Protein AF-A0AAD2PU46-F1 (afdb_monomer_lite)

Secondary structure (DSSP, 8-state):
-HHHHHHHTHHHHHHHHHHHHHHS-TTSHHHHHHHHHHHHHT-HHHHHHHHHHHHHIIIIIHHHHHHHT---TTT-STT--GGGHHHHHHHHHHHHHHHHHHHHGGGGSTT---TT-SSHHHHHHHTT--SHHHHHHHHHHHHHHHHHHHHHHHHHHGGGGTTTGGGGGGS-HHHHHHHHHHHHHHHTTPPPPHHHHHTT---SEEE-TTTTTPEEEHHHHHHHHHHH--GGGGGSHHHHHHHHHHHHHHHHHHH--

Sequence (257 aa):
MAARYIHKHFAVLVHFVRAVCDVERTHLNRNKCRSNFLSLANKPMIKCDLALLADFDKIYFNHHMEFNHTTDKNIGRSGFLAPHHPVRYFLKVSELQELEEEVEKGTLYINQTPKSAKLPSFWQVMRECEGLVEIEAQIDGARKFLEVYKGSLHKHNKHFCNKLLFLGCFGEQPTATIVAKYLIILSLGNDPSVEDLMEGQKRKSFKSTMHIDKTIDLEAFADFLIKSAKPDCVNTIHFANYAIALLRYHAMQIFGI

Structure (mmCIF, N/CA/C/O backbone):
data_AF-A0AAD2PU46-F1
#
_entry.id   AF-A0AAD2PU46-F1
#
loop_
_atom_site.group_PDB
_atom_site.id
_atom_site.type_symbol
_atom_site.label_atom_id
_atom_site.label_alt_id
_atom_site.label_comp_id
_atom_site.label_asym_id
_atom_site.label_entity_id
_atom_site.label_seq_id
_atom_site.pdbx_PDB_ins_code
_atom_site.Cartn_x
_atom_site.Cartn_y
_atom_site.Cartn_z
_atom_site.occupancy
_atom_site.B_iso_or_equiv
_atom_site.auth_seq_id
_atom_site.auth_comp_id
_atom_site.auth_asym_id
_atom_site.auth_atom_id
_atom_site.pdbx_PDB_model_num
ATOM 1 N N . MET A 1 1 ? -7.374 -10.373 9.498 1.00 67.25 1 MET A N 1
ATOM 2 C CA . MET A 1 1 ? -8.485 -11.333 9.717 1.00 67.25 1 MET A CA 1
ATOM 3 C C . MET A 1 1 ? -9.083 -11.258 11.130 1.00 67.25 1 MET A C 1
ATOM 5 O O . MET A 1 1 ? -10.298 -11.142 11.252 1.00 67.25 1 MET A O 1
ATOM 9 N N . ALA A 1 2 ? -8.272 -11.296 12.199 1.00 83.62 2 ALA A N 1
ATOM 10 C CA . ALA A 1 2 ? -8.769 -11.271 13.584 1.00 83.62 2 ALA A CA 1
ATOM 11 C C . ALA A 1 2 ? -9.492 -9.962 13.964 1.00 83.62 2 ALA A C 1
ATOM 13 O O . ALA A 1 2 ? -10.606 -10.016 14.476 1.00 83.62 2 ALA A O 1
ATOM 14 N N . ALA A 1 3 ? -8.915 -8.794 13.648 1.00 87.81 3 ALA A N 1
ATOM 15 C CA . ALA A 1 3 ? -9.539 -7.496 13.932 1.00 87.81 3 ALA A CA 1
ATOM 16 C C . ALA A 1 3 ? -10.908 -7.344 13.246 1.00 87.81 3 ALA A C 1
ATOM 18 O O . ALA A 1 3 ? -11.878 -6.969 13.893 1.00 87.81 3 ALA A O 1
ATOM 19 N N . ARG A 1 4 ? -11.030 -7.749 11.972 1.00 88.38 4 ARG A N 1
ATOM 20 C CA . ARG A 1 4 ? -12.319 -7.783 11.253 1.00 88.38 4 ARG A CA 1
ATOM 21 C C . ARG A 1 4 ? -13.355 -8.665 11.937 1.00 88.38 4 ARG A C 1
ATOM 23 O O . ARG A 1 4 ? -14.513 -8.269 12.037 1.00 88.38 4 ARG A O 1
ATOM 30 N N . TYR A 1 5 ? -12.956 -9.859 12.375 1.00 90.69 5 TYR A N 1
ATOM 31 C CA . TYR A 1 5 ? -13.857 -10.771 13.076 1.00 90.69 5 TYR A CA 1
ATOM 32 C C . TYR A 1 5 ? -14.343 -10.153 14.391 1.00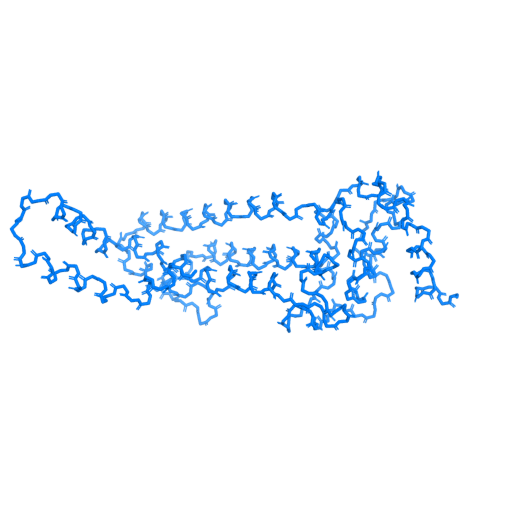 90.69 5 TYR A C 1
ATOM 34 O O . TYR A 1 5 ? -15.547 -10.097 14.635 1.00 90.69 5 TYR A O 1
ATOM 42 N N . ILE A 1 6 ? -13.411 -9.637 15.198 1.00 89.94 6 ILE A N 1
ATOM 43 C CA . ILE A 1 6 ? -13.720 -9.006 16.483 1.00 89.94 6 ILE A CA 1
ATOM 44 C C . ILE A 1 6 ? -14.613 -7.783 16.270 1.00 89.94 6 ILE A C 1
ATOM 46 O O . ILE A 1 6 ? -15.627 -7.684 16.943 1.00 89.94 6 ILE A O 1
ATOM 50 N N . HIS A 1 7 ? -14.309 -6.911 15.305 1.00 92.06 7 HIS A N 1
ATOM 51 C CA . HIS A 1 7 ? -15.125 -5.741 14.972 1.00 92.06 7 HIS A CA 1
ATOM 52 C C . HIS A 1 7 ? -16.553 -6.132 14.561 1.00 92.06 7 HIS A C 1
ATOM 54 O O . HIS A 1 7 ? -17.525 -5.609 15.100 1.00 92.06 7 HIS A O 1
ATOM 60 N N . LYS A 1 8 ? -16.702 -7.119 13.666 1.00 92.19 8 LYS A N 1
ATOM 61 C CA . LYS A 1 8 ? -18.015 -7.600 13.202 1.00 92.19 8 LYS A CA 1
ATOM 62 C C . LYS A 1 8 ? -18.861 -8.197 14.329 1.00 92.19 8 LYS A C 1
ATOM 64 O O . LYS A 1 8 ? -20.076 -8.019 14.346 1.00 92.19 8 LYS A O 1
ATOM 69 N N . HIS A 1 9 ? -18.234 -8.932 15.242 1.00 92.31 9 HIS A N 1
ATOM 70 C CA . HIS A 1 9 ? -18.917 -9.647 16.321 1.00 92.31 9 HIS A CA 1
ATOM 71 C C . HIS A 1 9 ? -18.776 -8.950 17.680 1.00 92.31 9 HIS A C 1
ATOM 73 O O . HIS A 1 9 ? -19.068 -9.555 18.711 1.00 92.31 9 HIS A O 1
ATOM 79 N N . PHE A 1 10 ? -18.363 -7.680 17.698 1.00 91.69 10 PHE A N 1
ATOM 80 C CA . PHE A 1 10 ? -17.960 -6.985 18.918 1.00 91.69 10 PHE A CA 1
ATOM 81 C C . PHE A 1 10 ? -19.082 -6.933 19.956 1.00 91.69 10 PHE A C 1
ATOM 83 O O . PHE A 1 10 ? -18.881 -7.321 21.104 1.00 91.69 10 PHE A O 1
ATOM 90 N N . ALA A 1 11 ? -20.293 -6.555 19.537 1.00 90.94 11 ALA A N 1
ATOM 91 C CA . ALA A 1 11 ? -21.461 -6.513 20.415 1.00 90.94 11 ALA A CA 1
ATOM 92 C C . ALA A 1 11 ? -21.780 -7.889 21.022 1.00 90.94 11 ALA A C 1
ATOM 94 O O . ALA A 1 11 ? -22.035 -7.993 22.219 1.00 90.94 11 ALA A O 1
ATOM 95 N N . VAL A 1 12 ? -21.702 -8.958 20.221 1.00 92.31 12 VAL A N 1
ATOM 96 C CA . VAL A 1 12 ? -21.940 -10.333 20.689 1.00 92.31 12 VAL A CA 1
ATOM 97 C C . VAL A 1 12 ? -20.904 -10.730 21.739 1.00 92.31 12 VAL A C 1
ATOM 99 O O . VAL A 1 12 ? -21.269 -11.257 22.787 1.00 92.31 12 VAL A O 1
ATOM 102 N N . LEU A 1 13 ? -19.624 -10.431 21.494 1.00 90.62 13 LEU A N 1
ATOM 103 C CA . LEU A 1 13 ? -18.546 -10.695 22.448 1.00 90.62 13 LEU A CA 1
ATOM 104 C C . LEU A 1 13 ? -18.757 -9.923 23.758 1.00 90.62 13 LEU A C 1
ATOM 106 O O . LEU A 1 13 ? -18.634 -10.503 24.834 1.00 90.62 13 LEU A O 1
ATOM 110 N N . VAL A 1 14 ? -19.140 -8.646 23.684 1.00 91.69 14 VAL A N 1
ATOM 111 C CA . VAL A 1 14 ? -19.454 -7.828 24.866 1.00 91.69 14 VAL A CA 1
ATOM 112 C C . VAL A 1 14 ? -20.636 -8.407 25.645 1.00 91.69 14 VAL A C 1
ATOM 114 O O . VAL A 1 14 ? -20.538 -8.550 26.863 1.00 91.69 14 VAL A O 1
ATOM 117 N N . HIS A 1 15 ? -21.726 -8.792 24.976 1.00 91.31 15 HIS A N 1
ATOM 118 C CA . HIS A 1 15 ? -22.884 -9.407 25.631 1.00 91.31 15 HIS A CA 1
ATOM 119 C C . HIS A 1 15 ? -22.541 -10.737 26.297 1.00 91.31 15 HIS A C 1
ATOM 121 O O . HIS A 1 15 ? -22.952 -10.970 27.432 1.00 91.31 15 HIS A O 1
ATOM 127 N N . PHE A 1 16 ? -21.751 -11.577 25.630 1.00 89.19 16 PHE A N 1
ATOM 128 C CA . PHE A 1 16 ? -21.302 -12.843 26.195 1.00 89.19 16 PHE A CA 1
ATOM 129 C C . PHE A 1 16 ? -20.465 -12.622 27.460 1.00 89.19 16 PHE A C 1
ATOM 131 O O . PHE A 1 16 ? -20.715 -13.248 28.486 1.00 89.19 16 PHE A O 1
ATOM 138 N N . VAL A 1 17 ? -19.514 -11.682 27.428 1.00 88.06 17 VAL A N 1
ATOM 139 C CA . VAL A 1 17 ? -18.687 -11.374 28.603 1.00 88.06 17 VAL A CA 1
ATOM 140 C C . VAL A 1 17 ? -19.523 -10.786 29.745 1.00 88.06 17 VAL A C 1
ATOM 142 O O . VAL A 1 17 ? -19.292 -11.160 30.893 1.00 88.06 17 VAL A O 1
ATOM 145 N N . ARG A 1 18 ? -20.518 -9.931 29.455 1.00 86.88 18 ARG A N 1
ATOM 146 C CA . ARG A 1 18 ? -21.461 -9.413 30.469 1.00 86.88 18 ARG A CA 1
ATOM 147 C C . ARG A 1 18 ? -22.252 -10.539 31.132 1.00 86.88 18 ARG A C 1
ATOM 149 O O . ARG A 1 18 ? -22.185 -10.671 32.347 1.00 86.88 18 ARG A O 1
ATOM 156 N N . ALA A 1 19 ? -22.892 -11.401 30.341 1.00 85.88 19 ALA A N 1
ATOM 157 C CA . ALA A 1 19 ? -23.679 -12.518 30.863 1.00 85.88 19 ALA A CA 1
ATOM 158 C C . ALA A 1 19 ? -22.850 -13.442 31.769 1.00 85.88 19 ALA A C 1
ATOM 160 O O . ALA A 1 19 ? -23.328 -13.926 32.788 1.00 85.88 19 ALA A O 1
ATOM 161 N N . VAL A 1 20 ? -21.581 -13.664 31.422 1.00 82.00 20 VAL A N 1
ATOM 162 C CA . VAL A 1 20 ? -20.678 -14.489 32.227 1.00 82.00 20 VAL A CA 1
ATOM 163 C C . VAL A 1 20 ? -20.219 -13.769 33.510 1.00 82.00 20 VAL A C 1
ATOM 165 O O . VAL A 1 20 ? -20.037 -14.425 34.536 1.00 82.00 20 VAL A O 1
ATOM 168 N N . CYS A 1 21 ? -20.046 -12.441 33.492 1.00 78.00 21 CYS A N 1
ATOM 169 C CA . CYS A 1 21 ? -19.781 -11.658 34.708 1.00 78.00 21 CYS A CA 1
ATOM 170 C C . CYS A 1 21 ? -20.929 -11.748 35.718 1.00 78.00 21 CYS A C 1
ATOM 172 O O . CYS A 1 21 ? -20.662 -11.832 36.914 1.00 78.00 21 CYS A O 1
ATOM 174 N N . ASP A 1 22 ? -22.175 -11.755 35.243 1.00 75.94 22 ASP A N 1
ATOM 175 C CA . ASP A 1 22 ? -23.365 -11.739 36.101 1.00 75.94 22 ASP A CA 1
ATOM 176 C C . ASP A 1 22 ? -23.594 -13.078 36.834 1.00 75.94 22 ASP A C 1
ATOM 178 O O . ASP A 1 22 ? -24.268 -13.121 37.862 1.00 75.94 22 ASP A O 1
ATOM 182 N N . VAL A 1 23 ? -23.013 -14.178 36.335 1.00 76.50 23 VAL A N 1
ATOM 183 C CA . VAL A 1 23 ? -23.224 -15.542 36.860 1.00 76.50 23 VAL A CA 1
ATOM 184 C C . VAL A 1 23 ? -22.147 -15.981 37.871 1.00 76.50 23 VAL A C 1
ATOM 186 O O . VAL A 1 23 ? -22.422 -16.812 38.737 1.00 76.50 23 VAL A O 1
ATOM 189 N N . GLU A 1 24 ? -20.918 -15.452 37.812 1.00 65.06 24 GLU A N 1
ATOM 190 C CA . GLU A 1 24 ? -19.781 -15.960 38.606 1.00 65.06 24 GLU A CA 1
ATOM 191 C C . GLU A 1 24 ? -19.317 -15.013 39.739 1.00 65.06 24 GLU A C 1
ATOM 193 O O . GLU A 1 24 ? -19.111 -13.821 39.535 1.00 65.06 24 GLU A O 1
ATOM 198 N N . ARG A 1 25 ? -19.020 -15.557 40.938 1.00 58.56 25 ARG A N 1
ATOM 199 C CA . ARG A 1 25 ? -18.550 -14.793 42.122 1.00 58.56 25 ARG A CA 1
ATOM 200 C C . ARG A 1 25 ? -17.274 -13.971 41.864 1.00 58.56 25 ARG A C 1
ATOM 202 O O . ARG A 1 25 ? -16.233 -14.492 41.468 1.00 58.56 25 ARG A O 1
ATOM 209 N N . THR A 1 26 ? -17.322 -12.692 42.222 1.00 58.50 26 THR A N 1
ATOM 210 C CA . THR A 1 26 ? -16.457 -11.555 41.837 1.00 58.50 26 THR A CA 1
ATOM 211 C C . THR A 1 26 ? -14.945 -11.657 42.128 1.00 58.50 26 THR A C 1
ATOM 213 O O . THR A 1 26 ? -14.175 -10.857 41.605 1.00 58.50 26 THR A O 1
ATOM 216 N N . HIS A 1 27 ? -14.472 -12.629 42.918 1.00 59.22 27 HIS A N 1
ATOM 217 C CA . HIS A 1 27 ? -13.108 -12.615 43.486 1.00 59.22 27 HIS A CA 1
ATOM 218 C C . HIS A 1 27 ? -12.051 -13.452 42.743 1.00 59.22 27 HIS A C 1
ATOM 220 O O . HIS A 1 27 ? -10.889 -13.467 43.144 1.00 59.22 27 HIS A O 1
ATOM 226 N N . LEU A 1 28 ? -12.407 -14.131 41.650 1.00 66.62 28 LEU A N 1
ATOM 227 C CA . LEU A 1 28 ? -11.446 -14.904 40.854 1.00 66.62 28 LEU A CA 1
ATOM 228 C C . LEU A 1 28 ? -10.706 -14.013 39.843 1.00 66.62 28 LEU A C 1
ATOM 230 O O . LEU A 1 28 ? -11.291 -13.105 39.256 1.00 66.62 28 LEU A O 1
ATOM 234 N N . ASN A 1 29 ? -9.435 -14.321 39.553 1.00 72.50 29 ASN A N 1
ATOM 235 C CA . ASN A 1 29 ? -8.639 -13.605 38.538 1.00 72.50 29 ASN A CA 1
ATOM 236 C C . ASN A 1 29 ? -9.343 -13.517 37.169 1.00 72.50 29 ASN A C 1
ATOM 238 O O . ASN A 1 29 ? -9.209 -12.517 36.468 1.00 72.50 29 ASN A O 1
ATOM 242 N N . ARG A 1 30 ? -10.167 -14.516 36.819 1.00 72.81 30 ARG A N 1
ATOM 243 C CA . ARG A 1 30 ? -10.987 -14.517 35.595 1.00 72.81 30 ARG A CA 1
ATOM 244 C C . ARG A 1 30 ? -12.001 -13.368 35.563 1.00 72.81 30 ARG A C 1
ATOM 246 O O . ARG A 1 30 ? -12.190 -12.762 34.514 1.00 72.81 30 ARG A O 1
ATOM 253 N N . ASN A 1 31 ? -12.593 -13.013 36.703 1.00 74.06 31 ASN A N 1
ATOM 254 C CA . ASN A 1 31 ? -13.544 -11.904 36.798 1.00 74.06 31 ASN A CA 1
ATOM 255 C C . ASN A 1 31 ? -12.869 -10.538 36.679 1.00 74.06 31 ASN A C 1
ATOM 257 O O . ASN A 1 31 ? -13.434 -9.637 36.063 1.00 74.06 31 ASN A O 1
ATOM 261 N N . LYS A 1 32 ? -11.618 -10.406 37.142 1.00 79.38 32 LYS A N 1
ATOM 262 C CA . LYS A 1 32 ? -10.806 -9.212 36.861 1.00 79.38 32 LYS A CA 1
ATOM 263 C C . LYS A 1 32 ? -10.551 -9.051 35.361 1.00 79.38 32 LYS A C 1
ATOM 265 O O . LYS A 1 32 ? -10.751 -7.964 34.831 1.00 79.38 32 LYS A O 1
ATOM 270 N N . CYS A 1 33 ? -10.186 -10.127 34.657 1.00 82.38 33 CYS A N 1
ATOM 271 C CA . CYS A 1 33 ? -9.997 -10.085 33.202 1.00 82.38 33 CYS A CA 1
ATOM 272 C C . CYS A 1 33 ? -11.274 -9.670 32.457 1.00 82.38 33 CYS A C 1
ATOM 274 O O . CYS A 1 33 ? -11.210 -8.825 31.567 1.00 82.38 33 CYS A O 1
ATOM 276 N N . ARG A 1 34 ? -12.432 -10.227 32.832 1.00 82.38 34 ARG A N 1
ATOM 277 C CA . ARG A 1 34 ? -13.720 -9.900 32.200 1.00 82.38 34 ARG A CA 1
ATOM 278 C C . ARG A 1 34 ? -14.146 -8.453 32.465 1.00 82.38 34 ARG A C 1
ATOM 280 O O . ARG A 1 34 ? -14.508 -7.752 31.526 1.00 82.38 34 ARG A O 1
ATOM 287 N N . SER A 1 35 ? -14.040 -7.987 33.711 1.00 83.44 35 SER A N 1
ATOM 288 C CA . SER A 1 35 ? -14.337 -6.594 34.074 1.00 83.44 35 SER A CA 1
ATOM 289 C C . SER A 1 35 ? -13.424 -5.607 33.337 1.00 83.44 35 SER A C 1
ATOM 291 O O . SER A 1 35 ? -13.904 -4.641 32.746 1.00 83.44 35 SER A O 1
ATOM 293 N N . ASN A 1 36 ? -12.121 -5.907 33.253 1.00 88.38 36 ASN A N 1
ATOM 294 C CA . ASN A 1 36 ? -11.172 -5.107 32.476 1.00 88.38 36 ASN A CA 1
ATOM 295 C C . ASN A 1 36 ? -11.531 -5.083 30.985 1.00 88.38 36 ASN A C 1
ATOM 297 O O . ASN A 1 36 ? -11.505 -4.017 30.375 1.00 88.38 36 ASN A O 1
ATOM 301 N N . PHE A 1 37 ? -11.903 -6.227 30.401 1.00 89.62 37 PHE A N 1
ATOM 302 C CA . PHE A 1 37 ? -12.366 -6.280 29.014 1.00 89.62 37 PHE A CA 1
ATOM 303 C C . PHE A 1 37 ? -13.598 -5.395 28.799 1.00 89.62 37 PHE A C 1
ATOM 305 O O . PHE A 1 37 ? -13.605 -4.606 27.864 1.00 89.62 37 PHE A O 1
ATOM 312 N N . LEU A 1 38 ? -14.614 -5.476 29.666 1.00 90.44 38 LEU A N 1
ATOM 313 C CA . LEU A 1 38 ? -15.820 -4.647 29.554 1.00 90.44 38 LEU A CA 1
ATOM 314 C C . LEU A 1 38 ? -15.513 -3.157 29.714 1.00 90.44 38 LEU A C 1
ATOM 316 O O . LEU A 1 38 ? -16.048 -2.341 28.966 1.00 90.44 38 LEU A O 1
ATOM 320 N N . SER A 1 39 ? -14.627 -2.808 30.650 1.00 90.19 39 SER A N 1
ATOM 321 C CA . SER A 1 39 ? -14.154 -1.435 30.830 1.00 90.19 39 SER A CA 1
ATOM 322 C C . SER A 1 39 ? -13.486 -0.910 29.560 1.00 90.19 39 SER A C 1
ATOM 324 O O . SER A 1 39 ? -13.823 0.181 29.111 1.00 90.19 39 SER A O 1
ATOM 326 N N . LEU A 1 40 ? -12.598 -1.694 28.940 1.00 90.81 40 LEU A N 1
ATOM 327 C CA . LEU A 1 40 ? -11.950 -1.327 27.679 1.00 90.81 40 LEU A CA 1
ATOM 328 C C . LEU A 1 40 ? -12.940 -1.270 26.513 1.00 90.81 40 LEU A C 1
ATOM 330 O O . LEU A 1 40 ? -12.901 -0.327 25.735 1.00 90.81 40 LEU A O 1
ATOM 334 N N . ALA A 1 41 ? -13.849 -2.237 26.407 1.00 90.44 41 ALA A N 1
ATOM 335 C CA . ALA A 1 41 ? -14.801 -2.331 25.304 1.00 90.44 41 ALA A CA 1
ATOM 336 C C . ALA A 1 41 ? -15.812 -1.174 25.270 1.00 90.44 41 ALA A C 1
ATOM 338 O O . ALA A 1 41 ? -16.359 -0.854 24.214 1.00 90.44 41 ALA A O 1
ATOM 339 N N . ASN A 1 42 ? -16.053 -0.541 26.419 1.00 88.88 42 ASN A N 1
ATOM 340 C CA . ASN A 1 42 ? -16.889 0.648 26.516 1.00 88.88 42 ASN A CA 1
ATOM 341 C C . ASN A 1 42 ? -16.143 1.941 26.136 1.00 88.88 42 ASN A C 1
ATOM 343 O O . ASN A 1 42 ? -16.805 2.955 25.944 1.00 88.88 42 ASN A O 1
ATOM 347 N N . LYS A 1 43 ? -14.806 1.933 26.009 1.00 90.81 43 LYS A N 1
ATOM 348 C CA . LYS A 1 43 ? -14.035 3.129 25.631 1.00 90.81 43 LYS A CA 1
ATOM 349 C C . LYS A 1 43 ? -14.126 3.376 24.118 1.00 90.81 43 LYS A C 1
ATOM 351 O O . LYS A 1 43 ? -13.688 2.501 23.364 1.00 90.81 43 LYS A O 1
ATOM 356 N N . PRO A 1 44 ? -14.606 4.552 23.663 1.00 89.44 44 PRO A N 1
ATOM 357 C CA . PRO A 1 44 ? -14.665 4.895 22.239 1.00 89.44 44 PRO A CA 1
ATOM 358 C C . PRO A 1 44 ? -13.320 4.731 21.526 1.00 89.44 44 PRO A C 1
ATOM 360 O O . PRO A 1 44 ? -13.260 4.084 20.487 1.00 89.44 44 PRO A O 1
ATOM 363 N N . MET A 1 45 ? -12.223 5.169 22.152 1.00 90.12 45 MET A N 1
ATOM 364 C CA . MET A 1 45 ? -10.862 5.020 21.615 1.00 90.12 45 MET A CA 1
ATOM 365 C C . MET A 1 45 ? -10.491 3.566 21.267 1.00 90.12 45 MET A C 1
ATOM 367 O O . MET A 1 45 ? -9.955 3.299 20.200 1.00 90.12 45 MET A O 1
ATOM 371 N N . ILE A 1 46 ? -10.844 2.595 22.119 1.00 91.75 46 ILE A N 1
ATOM 372 C CA . ILE A 1 46 ? -10.544 1.174 21.860 1.00 91.75 46 ILE A CA 1
ATOM 373 C C . ILE A 1 46 ? -11.353 0.649 20.671 1.00 91.75 46 ILE A C 1
ATOM 375 O O . ILE A 1 46 ? -10.872 -0.172 19.887 1.00 91.75 46 ILE A O 1
ATOM 379 N N . LYS A 1 47 ? -12.597 1.116 20.528 1.00 92.31 47 LYS A N 1
ATOM 380 C CA . LYS A 1 47 ? -13.423 0.782 19.369 1.00 92.31 47 LYS A CA 1
ATOM 381 C C . LYS A 1 47 ? -12.864 1.428 18.095 1.00 92.31 47 LYS A C 1
ATOM 383 O O . LYS A 1 47 ? -12.878 0.763 17.063 1.00 92.31 47 LYS A O 1
ATOM 388 N N . CYS A 1 48 ? -12.360 2.664 18.164 1.00 92.56 48 CYS A N 1
ATOM 389 C CA . CYS A 1 48 ? -11.715 3.356 17.044 1.00 92.56 48 CYS A CA 1
ATOM 390 C C . CYS A 1 48 ? -10.484 2.593 16.553 1.00 92.56 48 CYS A C 1
ATOM 392 O O . CYS A 1 48 ? -10.415 2.270 15.368 1.00 92.56 48 CYS A O 1
ATOM 394 N N . ASP A 1 49 ? -9.577 2.209 17.456 1.00 94.00 49 ASP A N 1
ATOM 395 C CA . ASP A 1 49 ? -8.398 1.401 17.121 1.00 94.00 49 ASP A CA 1
ATOM 396 C C . ASP A 1 49 ? -8.795 0.086 16.428 1.00 94.00 49 ASP A C 1
ATOM 398 O O . ASP A 1 49 ? -8.242 -0.304 15.394 1.00 94.00 49 ASP A O 1
ATOM 402 N N . LEU A 1 50 ? -9.800 -0.607 16.972 1.00 94.75 50 LEU A N 1
ATOM 403 C CA . LEU A 1 50 ? -10.309 -1.848 16.392 1.00 94.75 50 LEU A CA 1
ATOM 404 C C . LEU A 1 50 ? -10.930 -1.625 15.004 1.00 94.75 50 LEU A C 1
ATOM 406 O O . LEU A 1 50 ? -10.728 -2.450 14.108 1.00 94.75 50 LEU A O 1
ATOM 410 N N . ALA A 1 51 ? -11.680 -0.538 14.825 1.00 94.31 51 ALA A N 1
ATOM 411 C CA . ALA A 1 51 ? -12.304 -0.173 13.560 1.00 94.31 51 ALA A CA 1
ATOM 412 C C . ALA A 1 51 ? -11.257 0.182 12.495 1.00 94.31 51 ALA A C 1
ATOM 414 O O . ALA A 1 51 ? -11.350 -0.320 11.374 1.00 94.31 51 ALA A O 1
ATOM 415 N N . LEU A 1 52 ? -10.214 0.937 12.862 1.00 95.19 52 LEU A N 1
ATOM 416 C CA . LEU A 1 52 ? -9.065 1.223 12.001 1.00 95.19 52 LEU A CA 1
ATOM 417 C C . LEU A 1 52 ? -8.407 -0.072 11.521 1.00 95.19 52 LEU A C 1
ATOM 419 O O . LEU A 1 52 ? -8.234 -0.272 10.320 1.00 95.19 52 LEU A O 1
ATOM 423 N N . LEU A 1 53 ? -8.082 -0.984 12.444 1.00 96.38 53 LEU A N 1
ATOM 424 C CA . LEU A 1 53 ? -7.463 -2.266 12.101 1.00 96.38 53 LEU A CA 1
ATOM 425 C C . LEU A 1 53 ? -8.375 -3.138 11.230 1.00 96.38 53 LEU A C 1
ATOM 427 O O . LEU A 1 53 ? -7.891 -3.848 10.348 1.00 96.38 53 LEU A O 1
ATOM 431 N N . ALA A 1 54 ? -9.687 -3.117 11.472 1.00 95.62 54 ALA A N 1
ATOM 432 C CA . ALA A 1 54 ? -10.652 -3.881 10.693 1.00 95.62 54 ALA A CA 1
ATOM 433 C C . ALA A 1 54 ? -10.788 -3.350 9.260 1.00 95.62 54 ALA A C 1
ATOM 435 O O . ALA A 1 54 ? -10.761 -4.148 8.316 1.00 95.62 54 ALA A O 1
ATOM 436 N N . ASP A 1 55 ? -10.904 -2.032 9.096 1.00 94.88 55 ASP A N 1
ATOM 437 C CA . ASP A 1 55 ? -10.956 -1.397 7.784 1.00 94.88 55 ASP A CA 1
ATOM 438 C C . ASP A 1 55 ? -9.635 -1.589 7.046 1.00 94.88 55 ASP A C 1
ATOM 440 O O . ASP A 1 55 ? -9.656 -2.116 5.936 1.00 94.88 55 ASP A O 1
ATOM 444 N N . PHE A 1 56 ? -8.493 -1.290 7.676 1.00 95.62 56 PHE A N 1
ATOM 445 C CA . PHE A 1 56 ? -7.162 -1.485 7.095 1.00 95.62 56 PHE A CA 1
ATOM 446 C C . PHE A 1 56 ? -6.945 -2.929 6.624 1.00 95.62 56 PHE A C 1
ATOM 448 O O . PHE A 1 56 ? -6.483 -3.174 5.507 1.00 95.62 56 PHE A O 1
ATOM 455 N N . ASP A 1 57 ? -7.327 -3.911 7.445 1.00 94.19 57 ASP A N 1
ATOM 456 C CA . ASP A 1 57 ? -7.224 -5.318 7.073 1.00 94.19 57 ASP A CA 1
ATOM 457 C C . ASP A 1 57 ? -8.090 -5.652 5.853 1.00 94.19 57 ASP A C 1
ATOM 459 O O . ASP A 1 57 ? -7.665 -6.408 4.982 1.00 94.19 57 ASP A O 1
ATOM 463 N N . LYS A 1 58 ? -9.296 -5.079 5.770 1.00 91.50 58 LYS A N 1
ATOM 464 C CA . LY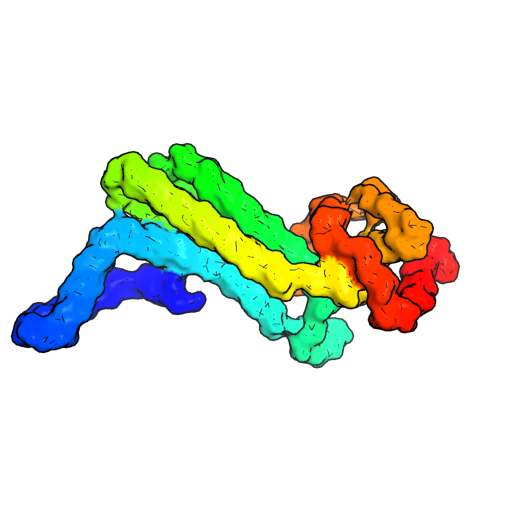S A 1 58 ? -10.235 -5.308 4.668 1.00 91.50 58 LYS A CA 1
ATOM 465 C C . LYS A 1 58 ? -9.785 -4.630 3.375 1.00 91.50 58 LYS A C 1
ATOM 467 O O . LYS A 1 58 ? -9.816 -5.279 2.338 1.00 91.50 58 LYS A O 1
ATOM 472 N N . ILE A 1 59 ? -9.435 -3.346 3.421 1.00 90.94 59 ILE A N 1
ATOM 473 C CA . ILE A 1 59 ? -9.132 -2.542 2.231 1.00 90.94 59 ILE A CA 1
ATOM 474 C C . ILE A 1 59 ? -7.723 -2.804 1.698 1.00 90.94 59 ILE A C 1
ATOM 476 O O . ILE A 1 59 ? -7.542 -2.844 0.483 1.00 90.94 59 ILE A O 1
ATOM 480 N N . TYR A 1 60 ? -6.753 -3.041 2.581 1.00 93.00 60 TYR A N 1
ATOM 481 C CA . TYR A 1 60 ? -5.338 -3.073 2.225 1.00 93.00 60 TYR A CA 1
ATOM 482 C C . TYR A 1 60 ? -4.714 -4.454 2.470 1.00 93.00 60 TYR A C 1
ATOM 484 O O . TYR A 1 60 ? -4.339 -5.157 1.529 1.00 93.00 60 TYR A O 1
ATOM 492 N N . PHE A 1 61 ? -4.624 -4.888 3.733 1.00 91.81 61 PHE A N 1
ATOM 493 C CA . PHE A 1 61 ? -3.791 -6.041 4.102 1.00 91.81 61 PHE A CA 1
ATOM 494 C C . PHE A 1 61 ? -4.235 -7.343 3.425 1.00 91.81 61 PHE A C 1
ATOM 496 O O . PHE A 1 61 ? -3.418 -8.039 2.819 1.00 91.81 61 PHE A O 1
ATOM 503 N N . ASN A 1 62 ? -5.528 -7.669 3.499 1.00 90.00 62 ASN A N 1
ATOM 504 C CA . ASN A 1 62 ? -6.057 -8.934 3.000 1.00 90.00 62 ASN A CA 1
ATOM 505 C C . ASN A 1 62 ? -5.868 -9.072 1.483 1.00 90.00 62 ASN A C 1
ATOM 507 O O . ASN A 1 62 ? -5.365 -10.094 1.029 1.00 90.00 62 ASN A O 1
ATOM 511 N N . HIS A 1 63 ? -6.162 -8.023 0.709 1.00 87.44 63 HIS A N 1
ATOM 512 C CA . HIS A 1 63 ? -5.964 -8.034 -0.744 1.00 87.44 63 HIS A CA 1
ATOM 513 C C . HIS A 1 63 ? -4.487 -8.226 -1.127 1.00 87.44 63 HIS A C 1
ATOM 515 O O . HIS A 1 63 ? -4.152 -8.898 -2.108 1.00 87.44 63 HIS A O 1
ATOM 521 N N . HIS A 1 64 ? -3.563 -7.647 -0.356 1.00 89.94 64 HIS A N 1
ATOM 522 C CA . HIS A 1 64 ? -2.131 -7.848 -0.567 1.00 89.94 64 HIS A CA 1
ATOM 523 C C . HIS A 1 64 ? -1.648 -9.248 -0.193 1.00 89.94 64 HIS A C 1
ATOM 525 O O . HIS A 1 64 ? -0.774 -9.770 -0.887 1.00 89.94 64 HIS A O 1
ATOM 531 N N . MET A 1 65 ? -2.227 -9.865 0.835 1.00 87.50 65 MET A N 1
ATOM 532 C CA . MET A 1 65 ? -1.938 -11.251 1.201 1.00 87.50 65 MET A CA 1
ATOM 533 C C . MET A 1 65 ? -2.507 -12.248 0.191 1.00 87.50 65 MET A C 1
ATOM 535 O O . MET A 1 65 ? -1.799 -13.168 -0.203 1.00 87.50 65 MET A O 1
ATOM 539 N N . GLU A 1 66 ? -3.731 -12.030 -0.292 1.00 87.38 66 GLU A N 1
ATOM 540 C CA . GLU A 1 66 ? -4.352 -12.857 -1.334 1.00 87.38 66 GLU A CA 1
ATOM 541 C C . GLU A 1 66 ? -3.498 -12.898 -2.599 1.00 87.38 66 GLU A C 1
ATOM 543 O O . GLU A 1 66 ? -3.268 -13.977 -3.138 1.00 87.38 66 GLU A O 1
ATOM 548 N N . PHE A 1 67 ? -2.937 -11.757 -3.018 1.00 87.50 67 PHE A N 1
ATOM 549 C CA . PHE A 1 67 ? -2.005 -11.720 -4.146 1.00 87.50 67 PHE A CA 1
ATOM 550 C C . PHE A 1 67 ? -0.819 -12.674 -3.957 1.00 87.50 67 PHE A C 1
ATOM 552 O O . PHE A 1 67 ? -0.473 -13.383 -4.892 1.00 87.50 67 PHE A O 1
ATOM 559 N N . ASN A 1 68 ? -0.230 -12.757 -2.761 1.00 82.88 68 ASN A N 1
ATOM 560 C CA . ASN A 1 68 ? 0.900 -13.661 -2.510 1.00 82.88 68 ASN A CA 1
ATOM 561 C C . ASN A 1 68 ? 0.514 -15.148 -2.608 1.00 82.88 68 ASN A C 1
ATOM 563 O O . ASN A 1 68 ? 1.393 -15.992 -2.751 1.00 82.88 68 ASN A O 1
ATOM 567 N N . HIS A 1 69 ? -0.778 -15.473 -2.528 1.00 82.69 69 HIS A N 1
ATOM 568 C CA . HIS A 1 69 ? -1.299 -16.827 -2.716 1.00 82.69 69 HIS A CA 1
ATOM 569 C C . HIS A 1 69 ? -1.730 -17.108 -4.165 1.00 82.69 69 HIS A C 1
ATOM 571 O O . HIS A 1 69 ? -2.145 -18.225 -4.474 1.00 82.69 69 HIS A O 1
ATOM 577 N N . THR A 1 70 ? -1.655 -16.119 -5.062 1.00 83.25 70 THR A N 1
ATOM 578 C CA . THR A 1 70 ? -1.978 -16.318 -6.480 1.00 83.25 70 THR A CA 1
ATOM 579 C C . THR A 1 70 ? -0.862 -17.052 -7.224 1.00 83.25 70 THR A C 1
ATOM 581 O O . THR A 1 70 ? 0.245 -17.257 -6.727 1.00 83.25 70 THR A O 1
ATOM 584 N N . THR A 1 71 ? -1.172 -17.494 -8.439 1.00 81.19 71 THR A N 1
ATOM 585 C CA . THR A 1 71 ? -0.229 -18.150 -9.346 1.00 81.19 71 THR A CA 1
ATOM 586 C C . THR A 1 71 ? -0.250 -17.425 -10.681 1.00 81.19 71 THR A C 1
ATOM 588 O O . THR A 1 71 ? -1.326 -17.091 -11.181 1.00 81.19 71 THR A O 1
ATOM 591 N N . ASP A 1 72 ? 0.923 -17.205 -11.272 1.00 79.12 72 ASP A N 1
ATOM 592 C CA . ASP A 1 72 ? 1.007 -16.743 -12.654 1.00 79.12 72 ASP A CA 1
ATOM 593 C C . ASP A 1 72 ? 0.540 -17.859 -13.596 1.00 79.12 72 ASP A C 1
ATOM 595 O O . ASP A 1 72 ? 1.133 -18.941 -13.651 1.00 79.12 72 ASP A O 1
ATOM 599 N N . LYS A 1 73 ? -0.545 -17.591 -14.330 1.00 74.62 73 LYS A N 1
ATOM 600 C CA . LYS A 1 73 ? -1.165 -18.544 -15.260 1.00 74.62 73 LYS A CA 1
ATOM 601 C C . LYS A 1 73 ? -0.229 -18.948 -16.401 1.00 74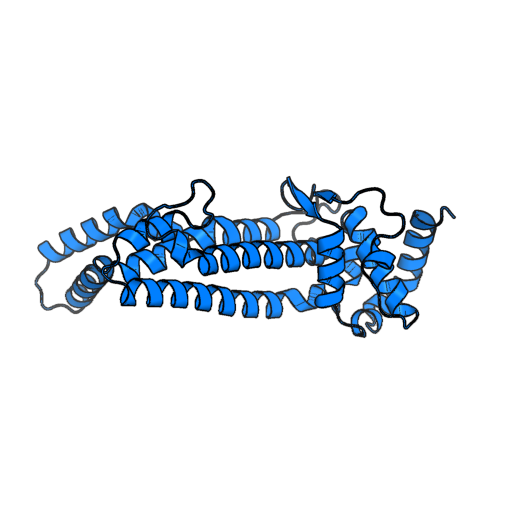.62 73 LYS A C 1
ATOM 603 O O . LYS A 1 73 ? -0.363 -20.057 -16.902 1.00 74.62 73 LYS A O 1
ATOM 608 N N . ASN A 1 74 ? 0.715 -18.086 -16.780 1.00 72.94 74 ASN A N 1
ATOM 609 C CA . ASN A 1 74 ? 1.669 -18.354 -17.856 1.00 72.94 74 ASN A CA 1
ATOM 610 C C . ASN A 1 74 ? 2.816 -19.268 -17.402 1.00 72.94 74 ASN A C 1
ATOM 612 O O . ASN A 1 74 ? 3.424 -19.948 -18.222 1.00 72.94 74 ASN A O 1
ATOM 616 N N . ILE A 1 75 ? 3.109 -19.297 -16.097 1.00 70.06 75 ILE A N 1
ATOM 617 C CA . ILE A 1 75 ? 4.186 -20.112 -15.510 1.00 70.06 75 ILE A CA 1
ATOM 618 C C . ILE A 1 75 ? 3.627 -21.420 -14.925 1.00 70.06 75 ILE A C 1
ATOM 620 O O . ILE A 1 75 ? 4.312 -22.443 -14.904 1.00 70.06 75 ILE A O 1
ATOM 624 N N . GLY A 1 76 ? 2.381 -21.405 -14.437 1.00 61.31 76 GLY A N 1
ATOM 625 C CA . GLY A 1 76 ? 1.667 -22.594 -13.965 1.00 61.31 76 GLY A CA 1
ATOM 626 C C . GLY A 1 76 ? 2.197 -23.197 -12.657 1.00 61.31 76 GLY A C 1
ATOM 627 O O . GLY A 1 76 ? 1.795 -24.299 -12.290 1.00 61.31 76 GLY A O 1
ATOM 628 N N . ARG A 1 77 ? 3.092 -22.503 -11.936 1.00 62.75 77 ARG A N 1
ATOM 629 C CA . ARG A 1 77 ? 3.640 -22.940 -10.639 1.00 62.75 77 ARG A CA 1
ATOM 630 C C . ARG A 1 77 ? 3.343 -21.923 -9.544 1.00 62.75 77 ARG A C 1
ATOM 632 O O . ARG A 1 77 ? 3.719 -20.756 -9.659 1.00 62.75 77 ARG A O 1
ATOM 639 N N . SER A 1 78 ? 2.702 -22.386 -8.472 1.00 60.19 78 SER A N 1
ATOM 640 C CA . SER A 1 78 ? 2.390 -21.557 -7.303 1.00 60.19 78 SER A CA 1
ATOM 641 C C . SER A 1 78 ? 3.655 -20.930 -6.706 1.00 60.19 78 SER A C 1
ATOM 643 O O . SER A 1 78 ? 4.700 -21.578 -6.634 1.00 60.19 78 SER A O 1
ATOM 645 N N . GLY A 1 79 ? 3.568 -19.656 -6.311 1.00 59.72 79 GLY A N 1
ATOM 646 C CA . GLY A 1 79 ? 4.654 -18.915 -5.659 1.00 59.72 79 GLY A CA 1
ATOM 647 C C . GLY A 1 79 ? 5.648 -18.204 -6.589 1.00 59.72 79 GLY A C 1
ATOM 648 O O . GLY A 1 79 ? 6.439 -17.392 -6.112 1.00 59.72 79 GLY A O 1
ATOM 649 N N . PHE A 1 80 ? 5.601 -18.419 -7.909 1.00 66.38 80 PHE A N 1
ATOM 650 C CA . PHE A 1 80 ? 6.446 -17.687 -8.867 1.00 66.38 80 PHE A CA 1
ATOM 651 C C . PHE A 1 80 ? 5.822 -16.338 -9.272 1.00 66.38 80 PHE A C 1
ATOM 653 O O . PHE A 1 80 ? 5.416 -16.143 -10.411 1.00 66.38 80 PHE A O 1
ATOM 660 N N . LEU A 1 81 ? 5.756 -15.391 -8.329 1.00 85.56 81 LEU A N 1
ATOM 661 C CA . LEU A 1 81 ? 5.263 -14.018 -8.563 1.00 85.56 81 LEU A CA 1
ATOM 662 C C . LEU A 1 81 ? 6.373 -12.958 -8.556 1.00 85.56 81 LEU A C 1
ATOM 664 O O . LEU A 1 81 ? 6.094 -11.760 -8.610 1.00 85.56 81 LEU A O 1
ATOM 668 N N . ALA A 1 82 ? 7.636 -13.388 -8.511 1.00 87.31 82 ALA A N 1
ATOM 669 C CA . ALA A 1 82 ? 8.790 -12.495 -8.468 1.00 87.31 82 ALA A CA 1
ATOM 670 C C . ALA A 1 82 ? 8.820 -11.428 -9.580 1.00 87.31 82 ALA A C 1
ATOM 672 O O . ALA A 1 82 ? 9.100 -10.275 -9.247 1.00 87.31 82 ALA A O 1
ATOM 673 N N . PRO A 1 83 ? 8.452 -11.734 -10.843 1.00 90.12 83 PRO A N 1
ATOM 674 C CA . PRO A 1 83 ? 8.387 -10.722 -11.899 1.00 90.12 83 PRO A CA 1
ATOM 675 C C . PRO A 1 83 ? 7.374 -9.599 -11.643 1.00 90.12 83 PRO A C 1
ATOM 677 O O . PRO A 1 83 ? 7.543 -8.480 -12.114 1.00 90.12 83 PRO A O 1
ATOM 680 N N . HIS A 1 84 ? 6.338 -9.871 -10.851 1.00 91.88 84 HIS A N 1
ATOM 681 C CA . HIS A 1 84 ? 5.241 -8.936 -10.583 1.00 91.88 84 HIS A CA 1
ATOM 682 C C . HIS A 1 84 ? 5.425 -8.169 -9.269 1.00 91.88 84 HIS A C 1
ATOM 684 O O . HIS A 1 84 ? 4.658 -7.257 -8.954 1.00 91.88 84 HIS A O 1
ATOM 690 N N . HIS A 1 85 ? 6.437 -8.512 -8.466 1.00 93.06 85 HIS A N 1
ATOM 691 C CA . HIS A 1 85 ? 6.666 -7.869 -7.174 1.00 93.06 85 HIS A CA 1
ATOM 692 C C . HIS A 1 85 ? 7.080 -6.389 -7.240 1.00 93.06 85 HIS A C 1
ATOM 694 O O . HIS A 1 85 ? 6.618 -5.658 -6.362 1.00 93.06 85 HIS A O 1
ATOM 700 N N . PRO A 1 86 ? 7.855 -5.895 -8.230 1.00 94.56 86 PRO A N 1
ATOM 701 C CA . PRO A 1 86 ? 8.138 -4.460 -8.344 1.00 94.56 86 PRO A CA 1
ATOM 702 C C . PRO A 1 86 ? 6.859 -3.625 -8.501 1.00 94.56 86 PRO A C 1
ATOM 704 O O . PRO A 1 86 ? 6.635 -2.675 -7.752 1.00 94.56 86 PRO A O 1
ATOM 707 N N . VAL A 1 87 ? 5.961 -4.046 -9.397 1.00 95.50 87 VAL A N 1
ATOM 708 C CA . VAL A 1 87 ? 4.655 -3.398 -9.608 1.00 95.50 87 VAL A CA 1
ATOM 709 C C . VAL A 1 87 ? 3.765 -3.561 -8.376 1.00 95.50 87 VAL A C 1
ATOM 711 O O . VAL A 1 87 ? 3.110 -2.616 -7.939 1.00 95.50 87 VAL A O 1
ATOM 714 N N . ARG A 1 88 ? 3.777 -4.737 -7.736 1.00 94.81 88 ARG A N 1
ATOM 715 C CA . ARG A 1 88 ? 3.014 -4.943 -6.498 1.00 94.81 88 ARG A CA 1
ATOM 716 C C . ARG A 1 88 ? 3.490 -4.038 -5.365 1.00 94.81 88 ARG A C 1
ATOM 718 O O . ARG A 1 88 ? 2.670 -3.608 -4.559 1.00 94.81 88 ARG A O 1
ATOM 725 N N . TYR A 1 89 ? 4.791 -3.789 -5.271 1.00 95.62 89 TYR A N 1
ATOM 726 C CA . TYR A 1 89 ? 5.363 -2.897 -4.272 1.00 95.62 89 TYR A CA 1
ATOM 727 C C . TYR A 1 89 ? 4.964 -1.443 -4.534 1.00 95.62 89 TYR A C 1
ATOM 729 O O . TYR A 1 89 ? 4.511 -0.790 -3.598 1.00 95.62 89 TYR A O 1
ATOM 737 N N . PHE A 1 90 ? 5.013 -0.990 -5.788 1.00 96.50 90 PHE A N 1
ATOM 738 C CA . PHE A 1 90 ? 4.442 0.295 -6.199 1.00 96.50 90 PHE A CA 1
ATOM 739 C C . PHE A 1 90 ? 2.988 0.445 -5.728 1.00 96.50 90 PHE A C 1
ATOM 741 O O . PHE A 1 90 ? 2.687 1.356 -4.963 1.00 96.50 90 PHE A O 1
ATOM 748 N N . LEU A 1 91 ? 2.117 -0.515 -6.065 1.00 95.81 91 LEU A N 1
ATOM 749 C CA . LEU A 1 91 ? 0.703 -0.478 -5.670 1.00 95.81 91 LEU A CA 1
ATOM 750 C C . LEU A 1 91 ? 0.515 -0.417 -4.151 1.00 95.81 91 LEU A C 1
ATOM 752 O O . LEU A 1 91 ? -0.296 0.362 -3.663 1.00 95.81 91 LEU A O 1
ATOM 756 N N . LYS A 1 92 ? 1.285 -1.211 -3.395 1.00 95.62 92 LYS A N 1
ATOM 757 C CA . LYS A 1 92 ? 1.261 -1.179 -1.926 1.00 95.62 92 LYS A CA 1
ATOM 758 C C . LYS A 1 92 ? 1.627 0.201 -1.378 1.00 95.62 92 LYS A C 1
ATOM 760 O O . LYS A 1 92 ? 1.076 0.595 -0.355 1.00 95.62 92 LYS A O 1
ATOM 765 N N . VAL A 1 93 ? 2.575 0.903 -1.997 1.00 96.06 93 VAL A N 1
ATOM 766 C CA . VAL A 1 93 ? 2.985 2.245 -1.562 1.00 96.06 93 VAL A CA 1
ATOM 767 C C . VAL A 1 93 ? 1.910 3.269 -1.914 1.00 96.06 93 VAL A C 1
ATOM 769 O O . VAL A 1 93 ? 1.497 4.006 -1.024 1.00 96.06 93 VAL A O 1
ATOM 772 N N . SER A 1 94 ? 1.403 3.262 -3.148 1.00 95.00 94 SER A N 1
ATOM 773 C CA . SER A 1 94 ? 0.360 4.194 -3.594 1.00 95.00 94 SER A CA 1
ATOM 774 C C . SER A 1 94 ? -0.927 4.056 -2.783 1.00 95.00 94 SER A C 1
ATOM 776 O O . SER A 1 94 ? -1.450 5.042 -2.276 1.00 95.00 94 SER A O 1
ATOM 778 N N . GLU A 1 95 ? -1.408 2.829 -2.568 1.00 94.50 95 GLU A N 1
ATOM 779 C CA . GLU A 1 95 ? -2.631 2.596 -1.790 1.00 94.50 95 GLU A CA 1
ATOM 780 C C . GLU A 1 95 ? -2.468 3.000 -0.317 1.00 94.50 95 GLU A C 1
ATOM 782 O O . GLU A 1 95 ? -3.435 3.429 0.312 1.00 94.50 95 GLU A O 1
ATOM 787 N N . LEU A 1 96 ? -1.254 2.892 0.235 1.00 95.38 96 LEU A N 1
ATOM 788 C CA . LEU A 1 96 ? -0.963 3.333 1.598 1.00 95.38 96 LEU A CA 1
ATOM 789 C C . LEU A 1 96 ? -0.887 4.861 1.696 1.00 95.38 96 LEU A C 1
ATOM 791 O O . LEU A 1 96 ? -1.406 5.419 2.656 1.00 95.38 96 LEU A O 1
ATOM 795 N N . GLN A 1 97 ? -0.311 5.533 0.694 1.00 94.69 97 GLN A N 1
ATOM 796 C CA . GLN A 1 97 ? -0.309 6.997 0.600 1.00 94.69 97 GLN A CA 1
ATOM 797 C C . GLN A 1 97 ? -1.731 7.559 0.533 1.00 94.69 97 GLN A C 1
ATOM 799 O O . GLN A 1 97 ? -2.036 8.530 1.214 1.00 94.69 97 GLN A O 1
ATOM 804 N N . GLU A 1 98 ? -2.633 6.912 -0.205 1.00 92.69 98 GLU A N 1
ATOM 805 C CA . GLU A 1 98 ? -4.043 7.318 -0.247 1.00 92.69 98 GLU A CA 1
ATOM 806 C C . GLU A 1 98 ? -4.719 7.221 1.135 1.00 92.69 98 GLU A C 1
ATOM 808 O O . GLU A 1 98 ? -5.578 8.040 1.456 1.00 92.69 98 GLU A O 1
ATOM 813 N N . LEU A 1 99 ? -4.338 6.241 1.967 1.00 93.88 99 LEU A N 1
ATOM 814 C CA . LEU A 1 99 ? -4.822 6.133 3.349 1.00 93.88 99 LEU A CA 1
ATOM 815 C C . LEU A 1 99 ? -4.192 7.194 4.260 1.00 93.88 99 LEU A C 1
ATOM 817 O O . LEU A 1 99 ? -4.897 7.764 5.088 1.00 93.88 99 LEU A O 1
ATOM 821 N N . GLU A 1 100 ? -2.896 7.478 4.100 1.00 93.44 100 GLU A N 1
ATOM 822 C CA . GLU A 1 100 ? -2.212 8.566 4.814 1.00 93.44 100 GLU A CA 1
ATOM 823 C C . GLU A 1 100 ? -2.885 9.911 4.512 1.00 93.44 100 GLU A C 1
ATOM 825 O O . GLU A 1 100 ? -3.217 10.652 5.433 1.00 93.44 100 GLU A O 1
ATOM 830 N N . GLU A 1 101 ? -3.169 10.195 3.240 1.00 91.38 101 GLU A N 1
ATOM 831 C CA . GLU A 1 101 ? -3.884 11.400 2.827 1.00 91.38 101 GLU A CA 1
ATOM 832 C C . GLU A 1 101 ? -5.309 11.474 3.382 1.00 91.38 101 GLU A C 1
ATOM 834 O O . GLU A 1 101 ? -5.764 12.558 3.744 1.00 91.38 101 GLU A O 1
ATOM 839 N N . GLU A 1 102 ? -6.038 10.354 3.424 1.00 90.69 102 GLU A N 1
ATOM 840 C CA . GLU A 1 102 ? -7.382 10.309 4.007 1.00 90.69 102 GLU A CA 1
ATOM 841 C C . GLU A 1 102 ? -7.348 10.649 5.501 1.00 90.69 102 GLU A C 1
ATOM 843 O O . GLU A 1 102 ? -8.149 11.465 5.958 1.00 90.69 102 GLU A O 1
ATOM 848 N N . VAL A 1 103 ? -6.406 10.066 6.249 1.00 90.62 103 VAL A N 1
ATOM 849 C CA . VAL A 1 103 ? -6.225 10.347 7.680 1.00 90.62 103 VAL A CA 1
ATOM 850 C C . VAL A 1 103 ? -5.770 11.791 7.904 1.00 90.62 103 VAL A C 1
ATOM 852 O O . VAL A 1 103 ? -6.283 12.449 8.806 1.00 90.62 103 VAL A O 1
ATOM 855 N N . GLU A 1 104 ? -4.883 12.320 7.059 1.00 86.31 104 GLU A N 1
ATOM 856 C CA . GLU A 1 104 ? -4.398 13.703 7.155 1.00 86.31 104 GLU A CA 1
ATOM 857 C C . GLU A 1 104 ? -5.513 14.727 6.905 1.00 86.31 104 GLU A C 1
ATOM 859 O O . GLU A 1 104 ? -5.642 15.718 7.622 1.00 86.31 104 GLU A O 1
ATOM 864 N N . LYS A 1 105 ? -6.390 14.446 5.935 1.00 81.31 105 LYS A N 1
ATOM 865 C CA . LYS A 1 105 ? -7.606 15.233 5.668 1.00 81.31 105 LYS A CA 1
ATOM 866 C C . LYS A 1 105 ? -8.689 15.025 6.743 1.00 81.31 105 LYS A C 1
ATOM 868 O O . LYS A 1 105 ? -9.713 15.709 6.717 1.00 81.31 105 LYS A O 1
ATOM 873 N N . GLY A 1 106 ? -8.469 14.108 7.690 1.00 67.44 106 GLY A N 1
ATOM 874 C CA . GLY A 1 106 ? -9.401 13.625 8.712 1.00 67.44 106 GLY A CA 1
ATOM 875 C C . GLY A 1 106 ? -10.018 14.681 9.629 1.00 67.44 106 GLY A C 1
ATOM 876 O O . GLY A 1 106 ? -11.062 14.427 10.226 1.00 67.44 106 GLY A O 1
ATOM 877 N N . THR A 1 107 ? -9.461 15.892 9.685 1.00 55.50 107 THR A N 1
ATOM 878 C CA . THR A 1 107 ? -10.062 17.035 10.394 1.00 55.50 107 THR A CA 1
ATOM 879 C C . THR A 1 107 ? -11.345 17.553 9.731 1.00 55.50 107 THR A C 1
ATOM 881 O O . THR A 1 107 ? -12.192 18.132 10.408 1.00 55.50 107 THR A O 1
ATOM 884 N N . LEU A 1 108 ? -11.552 17.299 8.432 1.00 56.03 108 LEU A N 1
ATOM 885 C CA . LEU A 1 108 ? -12.745 17.725 7.685 1.00 56.03 108 LEU A CA 1
ATOM 886 C C . LEU A 1 108 ? -13.930 16.749 7.811 1.00 56.03 108 LEU A C 1
ATOM 888 O O . LEU A 1 108 ? -15.063 17.111 7.490 1.00 56.03 108 LEU A O 1
ATOM 892 N N . TYR A 1 109 ? -13.688 15.517 8.275 1.00 56.56 109 TYR A N 1
ATOM 893 C CA . TYR A 1 109 ? -14.649 14.407 8.197 1.00 56.56 109 TYR A CA 1
ATOM 894 C C . TYR A 1 109 ? -15.284 14.003 9.528 1.00 56.56 109 TYR A C 1
ATOM 896 O O . TYR A 1 109 ? -16.164 13.141 9.547 1.00 56.56 109 TYR A O 1
ATOM 904 N N . ILE A 1 110 ? -14.914 14.664 10.629 1.00 60.22 110 ILE A N 1
ATOM 905 C CA . ILE A 1 110 ? -15.462 14.397 11.971 1.00 60.22 110 ILE A CA 1
ATOM 906 C C . ILE A 1 110 ? -17.001 14.492 11.966 1.00 60.22 110 ILE A C 1
ATOM 908 O O . ILE A 1 110 ? -17.679 13.684 12.597 1.00 60.22 110 ILE A O 1
ATOM 912 N N . ASN A 1 111 ? -17.566 15.406 11.167 1.00 57.97 111 ASN A N 1
ATOM 913 C CA . ASN A 1 111 ? -19.015 15.624 11.080 1.00 57.97 111 ASN A CA 1
ATOM 914 C C . ASN A 1 111 ? -19.693 14.965 9.864 1.00 57.97 111 ASN A C 1
ATOM 916 O O . ASN A 1 111 ? -20.921 14.922 9.803 1.00 57.97 111 ASN A O 1
ATOM 920 N N . GLN A 1 112 ? -18.933 14.459 8.887 1.00 63.91 112 GLN A N 1
ATOM 921 C CA . GLN A 1 112 ? -19.466 13.812 7.682 1.00 63.91 112 GLN A CA 1
ATOM 922 C C . GLN A 1 112 ? -18.495 12.727 7.213 1.00 63.91 112 GLN A C 1
ATOM 924 O O . GLN A 1 112 ? -17.431 13.049 6.695 1.00 63.91 112 GLN A O 1
ATOM 929 N N . THR A 1 113 ? -18.861 11.445 7.335 1.00 64.81 113 THR A N 1
ATOM 930 C CA . THR A 1 113 ? -18.097 10.373 6.674 1.00 64.81 113 THR A CA 1
ATOM 931 C C . THR A 1 113 ? -18.319 10.477 5.166 1.00 64.81 113 THR A C 1
ATOM 933 O O . THR A 1 113 ? -19.463 10.328 4.719 1.00 64.81 113 THR A O 1
ATOM 936 N N . PRO A 1 114 ? -17.272 10.699 4.356 1.00 65.50 114 PRO A N 1
ATOM 937 C CA . PRO A 1 114 ? -17.407 10.678 2.908 1.00 65.50 114 PRO A CA 1
ATOM 938 C C . PRO A 1 114 ? -17.962 9.338 2.454 1.00 65.50 114 PRO A C 1
ATOM 940 O O . PRO A 1 114 ? -17.492 8.286 2.884 1.00 65.50 114 PRO A O 1
ATOM 943 N N . LYS A 1 115 ? -18.909 9.353 1.513 1.00 69.06 115 LYS A N 1
ATOM 944 C CA . LYS A 1 115 ? -19.393 8.115 0.877 1.00 69.06 115 LYS A CA 1
ATOM 945 C C . LYS A 1 115 ? -18.264 7.318 0.205 1.00 69.06 115 LYS A C 1
ATOM 947 O O . LYS A 1 115 ? -18.418 6.123 -0.010 1.00 69.06 115 LYS A O 1
ATOM 952 N N . SER A 1 116 ? -17.154 7.978 -0.122 1.00 78.00 116 SER A N 1
ATOM 953 C CA . SER A 1 116 ? -15.957 7.405 -0.737 1.00 78.00 116 SER A CA 1
ATOM 954 C C . SER A 1 116 ? -14.820 7.108 0.252 1.00 78.00 116 SER A C 1
ATOM 956 O O . SER A 1 116 ? -13.714 6.825 -0.200 1.00 78.00 116 SER A O 1
ATOM 958 N N . ALA A 1 117 ? -15.048 7.206 1.568 1.00 85.88 117 ALA A N 1
ATOM 959 C CA . ALA A 1 117 ? -14.009 6.945 2.563 1.00 85.88 117 ALA A CA 1
ATOM 960 C C . ALA A 1 117 ? -13.567 5.478 2.534 1.00 85.88 117 ALA A C 1
ATOM 962 O O . ALA A 1 117 ? -14.396 4.563 2.486 1.00 85.88 117 ALA A O 1
ATOM 963 N N . LYS A 1 118 ? -12.256 5.252 2.598 1.00 89.69 118 LYS A N 1
ATOM 964 C CA . LYS A 1 118 ? -11.658 3.916 2.633 1.00 89.69 118 LYS A CA 1
ATOM 965 C C . LYS A 1 118 ? -11.646 3.316 4.030 1.00 89.69 118 LYS A C 1
ATOM 967 O O . LYS A 1 118 ? -11.634 2.089 4.144 1.00 89.69 118 LYS A O 1
ATOM 972 N N . LEU A 1 119 ? -11.697 4.157 5.065 1.00 91.88 119 LEU A N 1
ATOM 973 C CA . LEU A 1 119 ? -11.769 3.770 6.476 1.00 91.88 119 LEU A CA 1
ATOM 974 C C . LEU A 1 119 ? -13.147 4.108 7.097 1.00 91.88 119 LEU A C 1
ATOM 976 O O . LEU A 1 119 ? -13.233 4.862 8.069 1.00 91.88 119 LEU A O 1
ATOM 980 N N . PRO A 1 120 ? -14.270 3.619 6.529 1.00 90.81 120 PRO A N 1
ATOM 981 C CA . PRO A 1 120 ? -15.607 4.069 6.914 1.00 90.81 120 PRO A CA 1
ATOM 982 C C . PRO A 1 120 ? -15.984 3.725 8.360 1.00 90.81 120 PRO A C 1
ATOM 984 O O . PRO A 1 120 ? -16.653 4.522 9.016 1.00 90.81 120 PRO A O 1
ATOM 987 N N . SER A 1 121 ? -15.569 2.560 8.864 1.00 91.50 121 SER A N 1
ATOM 988 C CA . SER A 1 121 ? -15.840 2.124 10.235 1.00 91.50 121 SER A CA 1
ATOM 989 C C . SER A 1 121 ? -15.052 2.976 11.226 1.00 91.50 121 SER A C 1
ATOM 991 O O . SER A 1 121 ? -15.612 3.407 12.231 1.00 91.50 121 SER A O 1
ATOM 993 N N . PHE A 1 122 ? -13.781 3.269 10.925 1.00 91.88 122 PHE A N 1
ATOM 994 C CA . PHE A 1 122 ? -12.954 4.169 11.733 1.00 91.88 122 PHE A CA 1
ATOM 995 C C . PHE A 1 122 ? -13.624 5.538 11.892 1.00 91.88 122 PHE A C 1
ATOM 997 O O . PHE A 1 122 ? -13.913 5.952 13.013 1.00 91.88 122 PHE A O 1
ATOM 1004 N N . TRP A 1 123 ? -13.996 6.191 10.786 1.00 89.75 123 TRP A N 1
ATOM 1005 C CA . TRP A 1 123 ? -14.673 7.493 10.834 1.00 89.75 123 TRP A CA 1
ATOM 1006 C C . TRP A 1 123 ? -16.055 7.442 11.490 1.00 89.75 123 TRP A C 1
ATOM 1008 O O . TRP A 1 123 ? -16.512 8.433 12.057 1.00 89.75 123 TRP A O 1
ATOM 1018 N N . GLN A 1 124 ? -16.747 6.304 11.408 1.00 88.38 124 GLN A N 1
ATOM 1019 C CA . GLN A 1 124 ? -18.027 6.123 12.081 1.00 88.38 124 GLN A CA 1
ATOM 1020 C C . GLN A 1 124 ? -17.877 6.102 13.600 1.00 88.38 124 GLN A C 1
ATOM 1022 O O . GLN A 1 124 ? -18.631 6.796 14.279 1.00 88.38 124 GLN A O 1
ATOM 1027 N N . VAL A 1 125 ? -16.924 5.325 14.116 1.00 89.31 125 VAL A N 1
ATOM 1028 C CA . VAL A 1 125 ? -16.694 5.199 15.560 1.00 89.31 125 VAL A CA 1
ATOM 1029 C C . VAL A 1 125 ? -16.038 6.457 16.128 1.00 89.31 125 VAL A C 1
ATOM 1031 O O . VAL A 1 125 ? -16.351 6.838 17.248 1.00 89.31 125 VAL A O 1
ATOM 1034 N N . MET A 1 126 ? -15.232 7.173 15.338 1.00 88.38 126 MET A N 1
ATOM 1035 C CA . MET A 1 126 ? -14.653 8.467 15.726 1.00 88.38 126 MET A CA 1
ATOM 1036 C C . MET A 1 126 ? -15.700 9.508 16.150 1.00 88.38 126 MET A C 1
ATOM 1038 O O . MET A 1 126 ? -15.387 10.396 16.936 1.00 88.38 126 MET A O 1
ATOM 1042 N N . ARG A 1 127 ? -16.956 9.390 15.694 1.00 85.88 127 ARG A N 1
ATOM 1043 C CA . ARG A 1 127 ? -18.065 10.248 16.153 1.00 85.88 127 ARG A CA 1
ATOM 1044 C C . ARG A 1 127 ? -18.536 9.956 17.578 1.00 85.88 127 ARG A C 1
ATOM 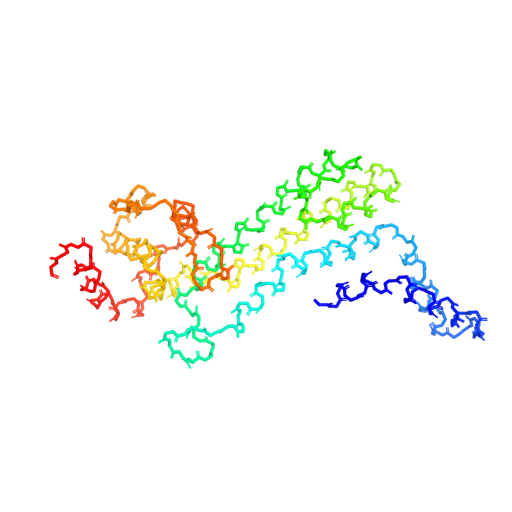1046 O O . ARG A 1 127 ? -19.258 10.767 18.144 1.00 85.88 127 ARG A O 1
ATOM 1053 N N . GLU A 1 128 ? -18.190 8.793 18.124 1.00 87.12 128 GLU A N 1
ATOM 1054 C CA . GLU A 1 128 ? -18.469 8.420 19.514 1.00 87.12 128 GLU A CA 1
ATOM 1055 C C . GLU A 1 128 ? -17.406 8.967 20.483 1.00 87.12 128 GLU A C 1
ATOM 1057 O O . GLU A 1 128 ? -17.607 8.880 21.691 1.00 87.12 128 GLU A O 1
ATOM 1062 N N . CYS A 1 129 ? -16.274 9.487 19.987 1.00 85.25 129 CYS A N 1
ATOM 1063 C CA . CYS A 1 129 ? -15.240 10.098 20.824 1.00 85.25 129 CYS A CA 1
ATOM 1064 C C . CYS A 1 129 ? -15.702 11.455 21.364 1.00 85.25 129 CYS A C 1
ATOM 1066 O O . CYS A 1 129 ? -16.271 12.270 20.633 1.00 85.25 129 CYS A O 1
ATOM 1068 N N . GLU A 1 130 ? -15.422 11.713 22.641 1.00 80.81 130 GLU A N 1
ATOM 1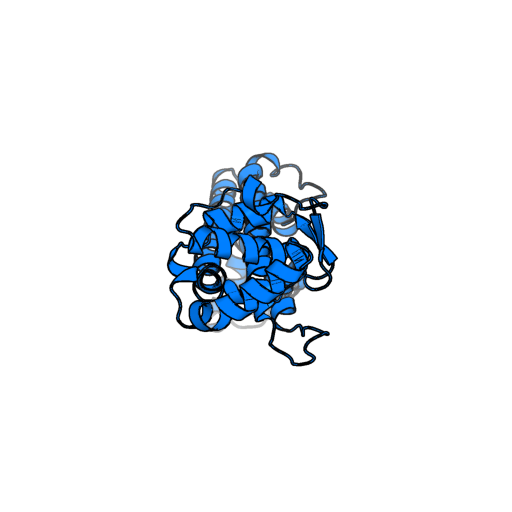069 C CA . GLU A 1 130 ? -15.839 12.941 23.310 1.00 80.81 130 GLU A CA 1
ATOM 1070 C C . GLU A 1 130 ? -14.660 13.916 23.395 1.00 80.81 130 GLU A C 1
ATOM 1072 O O . GLU A 1 130 ? -13.651 13.674 24.053 1.00 80.81 130 GLU A O 1
ATOM 1077 N N . GLY A 1 131 ? -14.807 15.069 22.744 1.00 81.44 131 GLY A N 1
ATOM 1078 C CA . GLY A 1 131 ? -13.841 16.159 22.835 1.00 81.44 131 GLY A CA 1
ATOM 1079 C C . GLY A 1 131 ? -12.678 16.076 21.842 1.00 81.44 131 GLY A C 1
ATOM 1080 O O . GLY A 1 131 ? -12.290 15.023 21.341 1.00 81.44 131 GLY A O 1
ATOM 1081 N N . LEU A 1 132 ? -12.112 17.250 21.555 1.00 83.62 132 LEU A N 1
ATOM 1082 C CA . LEU A 1 132 ? -11.073 17.425 20.536 1.00 83.62 132 LEU A CA 1
ATOM 1083 C C . LEU A 1 132 ? -9.791 16.648 20.856 1.00 83.62 132 LEU A C 1
ATOM 1085 O O . LEU A 1 132 ? -9.184 16.092 19.951 1.00 83.62 132 LEU A O 1
ATOM 1089 N N . VAL A 1 133 ? -9.425 16.543 22.137 1.00 87.06 133 VAL A N 1
ATOM 1090 C CA . VAL A 1 133 ? -8.194 15.864 22.573 1.00 87.06 133 VAL A CA 1
ATOM 1091 C C . VAL A 1 133 ? -8.218 14.369 22.240 1.00 87.06 133 VAL A C 1
ATOM 1093 O O . VAL A 1 133 ? -7.217 13.830 21.774 1.00 87.06 133 VAL A O 1
ATOM 1096 N N . GLU A 1 134 ? -9.349 13.686 22.450 1.00 86.94 134 GLU A N 1
ATOM 1097 C CA . GLU A 1 134 ? -9.469 12.264 22.101 1.00 86.94 134 GLU A CA 1
ATOM 1098 C C . GLU A 1 134 ? -9.421 12.062 20.587 1.00 86.94 134 GLU A C 1
ATOM 1100 O O . GLU A 1 134 ? -8.748 11.154 20.102 1.00 86.94 134 GLU A O 1
ATOM 1105 N N . ILE A 1 135 ? -10.099 12.934 19.839 1.00 87.56 135 ILE A N 1
ATOM 1106 C CA . ILE A 1 135 ? -10.126 12.893 18.376 1.00 87.56 135 ILE A CA 1
ATOM 1107 C C . ILE A 1 135 ? -8.718 13.087 17.801 1.00 87.56 135 ILE A C 1
ATOM 1109 O O . ILE A 1 135 ? -8.284 12.293 16.966 1.00 87.56 135 ILE A O 1
ATOM 1113 N N . GLU A 1 136 ? -7.986 14.100 18.266 1.00 88.50 136 GLU A N 1
ATOM 1114 C CA . GLU A 1 136 ? -6.605 14.365 17.849 1.00 88.50 136 GLU A CA 1
ATOM 1115 C C . GLU A 1 136 ? -5.693 13.178 18.169 1.00 88.50 136 GLU A C 1
ATOM 1117 O O . GLU A 1 136 ? -4.979 12.700 17.288 1.00 88.50 136 GLU A O 1
ATOM 1122 N N . ALA A 1 137 ? -5.790 12.620 19.380 1.00 90.38 137 ALA A N 1
ATOM 1123 C CA . ALA A 1 137 ? -5.000 11.458 19.776 1.00 90.38 137 ALA A CA 1
ATOM 1124 C C . ALA A 1 137 ? -5.266 10.223 18.893 1.00 90.38 137 ALA A C 1
ATOM 1126 O O . ALA A 1 137 ? -4.342 9.464 18.598 1.00 90.38 137 ALA A O 1
ATOM 1127 N N . GLN A 1 138 ? -6.509 10.010 18.452 1.00 91.56 138 GLN A N 1
ATOM 1128 C CA . GLN A 1 138 ? -6.863 8.898 17.564 1.00 91.56 138 GLN A CA 1
ATOM 1129 C C . GLN A 1 138 ? -6.381 9.115 16.127 1.00 91.56 138 GLN A C 1
ATOM 1131 O O . GLN A 1 138 ? -5.895 8.175 15.495 1.00 91.56 138 GLN A O 1
ATOM 1136 N N . ILE A 1 139 ? -6.462 10.347 15.614 1.00 91.69 139 ILE A N 1
ATOM 1137 C CA . ILE A 1 139 ? -5.896 10.693 14.304 1.00 91.69 139 ILE A CA 1
ATOM 1138 C C . ILE A 1 139 ? -4.375 10.498 14.333 1.00 91.69 139 ILE A C 1
ATOM 1140 O O . ILE A 1 139 ? -3.826 9.856 13.438 1.00 91.69 139 ILE A O 1
ATOM 1144 N N . ASP A 1 140 ? -3.696 10.964 15.381 1.00 92.31 140 ASP A N 1
ATOM 1145 C CA . ASP A 1 140 ? -2.251 10.781 15.544 1.00 92.31 140 ASP A CA 1
ATOM 1146 C C . ASP A 1 140 ? -1.865 9.309 15.709 1.00 92.31 140 ASP A C 1
ATOM 1148 O O . ASP A 1 140 ? -0.874 8.856 15.129 1.00 92.31 140 ASP A O 1
ATOM 1152 N N . GLY A 1 141 ? -2.676 8.527 16.425 1.00 94.38 141 GLY A N 1
ATOM 1153 C CA . GLY A 1 141 ? -2.537 7.075 16.503 1.00 94.38 141 GLY A CA 1
ATOM 1154 C C . GLY A 1 141 ? -2.633 6.407 15.129 1.00 94.38 141 GLY A C 1
ATOM 1155 O O . GLY A 1 141 ? -1.774 5.594 14.775 1.00 94.38 141 GLY A O 1
ATOM 1156 N N . ALA A 1 142 ? -3.623 6.793 14.318 1.00 94.62 142 ALA A N 1
ATOM 1157 C CA . ALA A 1 142 ? -3.800 6.287 12.959 1.00 94.62 142 ALA A CA 1
ATOM 1158 C C . ALA A 1 142 ? -2.634 6.681 12.039 1.00 94.62 142 ALA A C 1
ATOM 1160 O O . ALA A 1 142 ? -2.085 5.821 11.344 1.00 94.62 142 ALA A O 1
ATOM 1161 N N . ARG A 1 143 ? -2.190 7.946 12.087 1.00 94.56 143 ARG A N 1
ATOM 1162 C CA . ARG A 1 143 ? -0.992 8.419 11.373 1.00 94.56 143 ARG A CA 1
ATOM 1163 C C . ARG A 1 143 ? 0.227 7.591 11.758 1.00 94.56 143 ARG A C 1
ATOM 1165 O O . ARG A 1 143 ? 0.923 7.072 10.886 1.00 94.56 143 ARG A O 1
ATOM 1172 N N . LYS A 1 144 ? 0.458 7.405 13.062 1.00 96.31 144 LYS A N 1
ATOM 1173 C CA . LYS A 1 144 ? 1.617 6.658 13.551 1.00 96.31 144 LYS A CA 1
ATOM 1174 C C . LYS A 1 144 ? 1.569 5.193 13.141 1.00 96.31 144 LYS A C 1
ATOM 1176 O O . LYS A 1 144 ? 2.596 4.625 12.773 1.00 96.31 144 LYS A O 1
ATOM 1181 N N . PHE A 1 145 ? 0.388 4.582 13.168 1.00 96.75 145 PHE A N 1
ATOM 1182 C CA . PHE A 1 145 ? 0.186 3.227 12.671 1.00 96.75 145 PHE A CA 1
ATOM 1183 C C . PHE A 1 145 ? 0.580 3.106 11.190 1.00 96.75 145 PHE A C 1
ATOM 1185 O O . PHE A 1 145 ? 1.366 2.220 10.845 1.00 96.75 145 PHE A O 1
ATOM 1192 N N . LEU A 1 146 ? 0.086 4.006 10.331 1.00 96.62 146 LEU A N 1
ATOM 1193 C CA . LEU A 1 146 ? 0.393 3.999 8.898 1.00 96.62 146 LEU A CA 1
ATOM 1194 C C . LEU A 1 146 ? 1.886 4.239 8.636 1.00 96.62 146 LEU A C 1
ATOM 1196 O O . LEU A 1 146 ? 2.489 3.494 7.865 1.00 96.62 146 LEU A O 1
ATOM 1200 N N . GLU A 1 147 ? 2.506 5.186 9.344 1.00 96.00 147 GLU A N 1
ATOM 1201 C CA . GLU A 1 147 ? 3.943 5.478 9.263 1.00 96.00 147 GLU A CA 1
ATOM 1202 C C . GLU A 1 147 ? 4.789 4.238 9.612 1.00 96.00 147 GLU A C 1
ATOM 1204 O O . GLU A 1 147 ? 5.684 3.833 8.861 1.00 9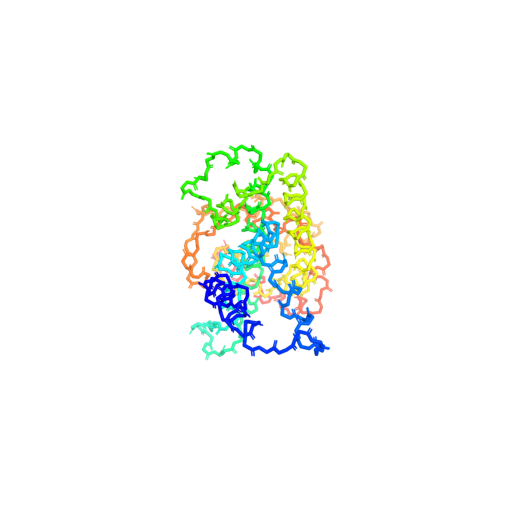6.00 147 GLU A O 1
ATOM 1209 N N . VAL A 1 148 ? 4.476 3.579 10.734 1.00 97.25 148 VAL A N 1
ATOM 1210 C CA . VAL A 1 148 ? 5.166 2.356 11.174 1.00 97.25 148 VAL A CA 1
ATOM 1211 C C . VAL A 1 148 ? 4.967 1.230 10.158 1.00 97.25 148 VAL A C 1
ATOM 1213 O O . VAL A 1 148 ? 5.923 0.524 9.808 1.00 97.25 148 VAL A O 1
ATOM 1216 N N . TYR A 1 149 ? 3.746 1.068 9.645 1.00 96.75 149 TYR A N 1
ATOM 1217 C CA . TYR A 1 149 ? 3.446 0.055 8.641 1.00 96.75 149 TYR A CA 1
ATOM 1218 C C . TYR A 1 149 ? 4.211 0.311 7.336 1.00 96.75 149 TYR A C 1
ATOM 1220 O O . TYR A 1 149 ? 4.802 -0.615 6.778 1.00 96.75 149 TYR A O 1
ATOM 1228 N N . LYS A 1 150 ? 4.277 1.564 6.878 1.00 95.81 150 LYS A N 1
ATOM 1229 C CA . LYS A 1 150 ? 5.035 1.984 5.693 1.00 95.81 150 LYS A CA 1
ATOM 1230 C C . LYS A 1 150 ? 6.524 1.688 5.831 1.00 95.81 150 LYS A C 1
ATOM 1232 O O . LYS A 1 150 ? 7.135 1.132 4.916 1.00 95.81 150 LYS A O 1
ATOM 1237 N N . GLY A 1 151 ? 7.106 1.957 7.001 1.00 96.38 151 GLY A N 1
ATOM 1238 C CA . GLY A 1 151 ? 8.488 1.576 7.305 1.00 96.38 151 GLY A CA 1
ATOM 1239 C C . GLY A 1 151 ? 8.724 0.066 7.167 1.00 96.38 151 GLY A C 1
ATOM 1240 O O . GLY A 1 151 ? 9.696 -0.368 6.537 1.00 96.38 151 GLY A O 1
ATOM 1241 N N . SER A 1 152 ? 7.800 -0.747 7.687 1.00 95.81 152 SER A N 1
ATOM 1242 C CA . SER A 1 152 ? 7.826 -2.206 7.525 1.00 95.81 152 SER A CA 1
ATOM 1243 C C . SER A 1 152 ? 7.702 -2.620 6.052 1.00 95.81 152 SER A C 1
ATOM 1245 O O . SER A 1 152 ? 8.515 -3.401 5.546 1.00 95.81 152 SER A O 1
ATOM 1247 N N . LEU A 1 153 ? 6.751 -2.033 5.319 1.00 95.19 153 LEU A N 1
ATOM 1248 C CA . LEU A 1 153 ? 6.537 -2.273 3.894 1.00 95.19 153 LEU A CA 1
ATOM 1249 C C . LEU A 1 153 ? 7.827 -2.057 3.091 1.00 95.19 153 LEU A C 1
ATOM 1251 O O . LEU A 1 153 ? 8.257 -2.962 2.365 1.00 95.19 153 LEU A O 1
ATOM 1255 N N . HIS A 1 154 ? 8.477 -0.903 3.256 1.00 94.88 154 HIS A N 1
ATOM 1256 C CA . HIS A 1 154 ? 9.734 -0.592 2.579 1.00 94.88 154 HIS A CA 1
ATOM 1257 C C . HIS A 1 154 ? 10.842 -1.578 2.962 1.00 94.88 154 HIS A C 1
ATOM 1259 O O . HIS A 1 154 ? 11.523 -2.121 2.088 1.00 94.88 154 HIS A O 1
ATOM 1265 N N . LYS A 1 155 ? 10.996 -1.888 4.258 1.00 93.88 155 LYS A N 1
ATOM 1266 C CA . LYS A 1 155 ? 11.995 -2.854 4.741 1.00 93.88 155 LYS A CA 1
ATOM 1267 C C . LYS A 1 155 ? 11.856 -4.214 4.053 1.00 93.88 155 LYS A C 1
ATOM 1269 O O . LYS A 1 155 ? 12.872 -4.793 3.662 1.00 93.88 155 LYS A O 1
ATOM 1274 N N . HIS A 1 156 ? 10.627 -4.697 3.889 1.00 91.62 156 HIS A N 1
ATOM 1275 C CA . HIS A 1 156 ? 10.351 -6.023 3.344 1.00 91.62 156 HIS A CA 1
ATOM 1276 C C . HIS A 1 156 ? 10.323 -6.080 1.816 1.00 91.62 156 HIS A C 1
ATOM 1278 O O . HIS A 1 156 ? 10.627 -7.135 1.275 1.00 91.62 156 HIS A O 1
ATOM 1284 N N . ASN A 1 157 ? 10.026 -4.987 1.105 1.00 93.00 157 ASN A N 1
ATOM 1285 C CA . ASN A 1 157 ? 9.864 -5.023 -0.358 1.00 93.00 157 ASN A CA 1
ATOM 1286 C C . ASN A 1 157 ? 11.017 -4.353 -1.126 1.00 93.00 157 ASN A C 1
ATOM 1288 O O . ASN A 1 157 ? 11.177 -4.619 -2.314 1.00 93.00 157 ASN A O 1
ATOM 1292 N N . LYS A 1 158 ? 11.892 -3.573 -0.467 1.00 92.75 158 LYS A N 1
ATOM 1293 C CA . LYS A 1 158 ? 13.005 -2.852 -1.127 1.00 92.75 158 LYS A CA 1
ATOM 1294 C C . LYS A 1 158 ? 13.908 -3.716 -2.007 1.00 92.75 158 LYS A C 1
ATOM 1296 O O . LYS A 1 158 ? 14.533 -3.214 -2.929 1.00 92.75 158 LYS A O 1
ATOM 1301 N N . HIS A 1 159 ? 14.036 -5.006 -1.713 1.00 90.69 159 HIS A N 1
ATOM 1302 C CA . HIS A 1 159 ? 14.909 -5.891 -2.477 1.00 90.69 159 HIS A CA 1
ATOM 1303 C C . HIS A 1 159 ? 14.389 -6.142 -3.905 1.00 90.69 159 HIS A C 1
ATOM 1305 O O . HIS A 1 159 ? 15.205 -6.371 -4.797 1.00 90.69 159 HIS A O 1
ATOM 1311 N N . PHE A 1 160 ? 13.077 -6.001 -4.137 1.00 91.38 160 PHE A N 1
ATOM 1312 C CA . PHE A 1 160 ? 12.454 -6.069 -5.463 1.00 91.38 160 PHE A CA 1
ATOM 1313 C C . PHE A 1 160 ? 12.691 -4.824 -6.324 1.00 91.38 160 PHE A C 1
ATOM 1315 O O . PHE A 1 160 ? 12.597 -4.926 -7.537 1.00 91.38 160 PHE A O 1
ATOM 1322 N N . CYS A 1 161 ? 13.059 -3.686 -5.729 1.00 90.88 161 CYS A N 1
ATOM 1323 C CA . CYS A 1 161 ? 13.522 -2.504 -6.470 1.00 90.88 161 CYS A CA 1
ATOM 1324 C C . CYS A 1 161 ? 15.051 -2.376 -6.498 1.00 90.88 161 CYS A C 1
ATOM 1326 O O . CYS A 1 161 ? 15.571 -1.419 -7.046 1.00 90.88 161 CYS A O 1
ATOM 1328 N N . ASN A 1 162 ? 15.776 -3.335 -5.920 1.00 89.31 162 ASN A N 1
ATOM 1329 C CA . ASN A 1 162 ? 17.236 -3.337 -5.904 1.00 89.31 162 ASN A CA 1
ATOM 1330 C C . ASN A 1 162 ? 17.739 -4.623 -6.569 1.00 89.31 162 ASN A C 1
ATOM 1332 O O . ASN A 1 162 ? 17.682 -4.775 -7.785 1.00 89.31 162 ASN A O 1
ATOM 1336 N N . LYS A 1 163 ? 18.165 -5.601 -5.763 1.00 87.31 163 LYS A N 1
ATOM 1337 C CA . LYS A 1 163 ? 18.836 -6.817 -6.238 1.00 87.31 163 LYS A CA 1
ATOM 1338 C C . LYS A 1 163 ? 18.003 -7.686 -7.180 1.00 87.31 163 LYS A C 1
ATOM 1340 O O . LYS A 1 163 ? 18.574 -8.431 -7.967 1.00 87.31 163 LYS A O 1
ATOM 1345 N N . LEU A 1 164 ? 16.678 -7.635 -7.060 1.00 90.00 164 LEU A N 1
ATOM 1346 C CA . LEU A 1 164 ? 15.757 -8.447 -7.855 1.00 90.00 164 LEU A CA 1
ATOM 1347 C C . LEU A 1 164 ? 14.981 -7.633 -8.897 1.00 90.00 164 LEU A C 1
ATOM 1349 O O . LEU A 1 164 ? 14.078 -8.183 -9.520 1.00 90.00 164 LEU A O 1
ATOM 1353 N N . LEU A 1 165 ? 15.320 -6.354 -9.111 1.00 92.12 165 LEU A N 1
ATOM 1354 C CA . LEU A 1 165 ? 14.580 -5.491 -10.038 1.00 92.12 165 LEU A CA 1
ATOM 1355 C C . LEU A 1 165 ? 14.557 -6.051 -11.464 1.00 92.12 165 LEU A C 1
ATOM 1357 O O . LEU A 1 165 ? 13.524 -5.989 -12.121 1.00 92.12 165 LEU A O 1
ATOM 1361 N N . PHE A 1 166 ? 15.644 -6.689 -11.906 1.00 89.56 166 PHE A N 1
ATOM 1362 C CA . PHE A 1 166 ? 15.729 -7.336 -13.221 1.00 89.56 166 PHE A CA 1
ATOM 1363 C C . PHE A 1 166 ? 14.641 -8.394 -13.464 1.00 89.56 166 PHE A C 1
ATOM 1365 O O . PHE A 1 166 ? 14.284 -8.647 -14.611 1.00 89.56 166 PHE A O 1
ATOM 1372 N N . LEU A 1 167 ? 14.076 -8.997 -12.409 1.00 88.62 167 LEU A N 1
ATOM 1373 C CA . LEU A 1 167 ? 12.957 -9.927 -12.561 1.00 88.62 167 LEU A CA 1
ATOM 1374 C C . LEU A 1 167 ? 11.706 -9.220 -13.094 1.00 88.62 167 LEU A C 1
ATOM 1376 O O . LEU A 1 167 ? 10.917 -9.841 -13.800 1.00 88.62 167 LEU A O 1
ATOM 1380 N N . GLY A 1 168 ? 11.556 -7.921 -12.819 1.00 91.44 168 GLY A N 1
ATOM 1381 C CA . GLY A 1 168 ? 10.470 -7.087 -13.330 1.00 91.44 168 GLY A CA 1
ATOM 1382 C C . GLY A 1 168 ? 10.411 -7.001 -14.856 1.00 91.44 168 GLY A C 1
ATOM 1383 O O . GLY A 1 168 ? 9.336 -6.784 -15.408 1.00 91.44 168 GLY A O 1
ATOM 1384 N N . CYS A 1 169 ? 11.522 -7.253 -15.554 1.00 90.88 169 CYS A N 1
ATOM 1385 C CA . CYS A 1 169 ? 11.552 -7.338 -17.016 1.00 90.88 169 CYS A CA 1
ATOM 1386 C C . CYS A 1 169 ? 10.766 -8.533 -17.577 1.00 90.88 169 CYS A C 1
ATOM 1388 O O . CYS A 1 169 ? 10.443 -8.555 -18.760 1.00 90.88 169 CYS A O 1
ATOM 1390 N N . PHE A 1 170 ? 10.438 -9.519 -16.739 1.00 87.12 170 PHE A N 1
ATOM 1391 C CA . PHE A 1 170 ? 9.621 -10.674 -17.116 1.00 87.12 170 PHE A CA 1
ATOM 1392 C C . PHE A 1 170 ? 8.158 -10.536 -16.659 1.00 87.12 170 PHE A C 1
ATOM 1394 O O . PHE A 1 170 ? 7.413 -11.514 -16.683 1.00 87.12 170 PHE A O 1
ATOM 1401 N N . GLY A 1 171 ? 7.759 -9.352 -16.182 1.00 89.25 171 GLY A N 1
ATOM 1402 C CA . GLY A 1 171 ? 6.382 -9.044 -15.799 1.00 89.25 171 GLY A CA 1
ATOM 1403 C C . GLY A 1 171 ? 5.490 -8.714 -17.001 1.00 89.25 171 GLY A C 1
ATOM 1404 O O . GLY A 1 171 ? 5.779 -9.058 -18.147 1.00 89.25 171 GLY A O 1
ATOM 1405 N N . GLU A 1 172 ? 4.388 -8.005 -16.752 1.00 90.69 172 GLU A N 1
ATOM 1406 C CA . GLU A 1 172 ? 3.509 -7.535 -17.829 1.00 90.69 172 GLU A CA 1
ATOM 1407 C C . GLU A 1 172 ? 4.226 -6.518 -18.734 1.00 90.69 172 GLU A C 1
ATOM 1409 O O . GLU A 1 172 ? 4.931 -5.627 -18.254 1.00 90.69 172 GLU A O 1
ATOM 1414 N N . GLN A 1 173 ? 4.025 -6.637 -20.053 1.00 90.62 173 GLN A N 1
ATOM 1415 C CA . GLN A 1 173 ? 4.807 -5.937 -21.084 1.00 90.62 173 GLN A CA 1
ATOM 1416 C C . GLN A 1 173 ? 4.974 -4.416 -20.854 1.00 90.62 173 GLN A C 1
ATOM 1418 O O . GLN A 1 173 ? 6.108 -3.939 -20.975 1.00 90.62 173 GLN A O 1
ATOM 1423 N N . PRO A 1 174 ? 3.931 -3.634 -20.497 1.00 92.94 174 PRO A N 1
ATOM 1424 C CA . PRO A 1 174 ? 4.094 -2.192 -20.299 1.00 92.94 174 PRO A CA 1
ATOM 1425 C C . PRO A 1 174 ? 5.064 -1.855 -19.157 1.00 92.94 174 PRO A C 1
ATOM 1427 O O . PRO A 1 174 ? 6.003 -1.085 -19.344 1.00 92.94 174 PRO A O 1
ATOM 1430 N N . THR A 1 175 ? 4.900 -2.496 -17.998 1.00 94.56 175 THR A N 1
ATOM 1431 C CA . THR A 1 175 ? 5.771 -2.305 -16.827 1.00 94.56 175 THR A CA 1
ATOM 1432 C C . THR A 1 175 ? 7.151 -2.921 -17.019 1.00 94.56 175 THR A C 1
ATOM 1434 O O . THR A 1 175 ? 8.146 -2.324 -16.617 1.00 94.56 175 THR A O 1
ATOM 1437 N N . ALA A 1 176 ? 7.234 -4.075 -17.683 1.00 92.75 176 ALA A N 1
ATOM 1438 C CA . ALA A 1 176 ? 8.495 -4.737 -17.994 1.00 92.75 176 ALA A CA 1
ATOM 1439 C C . ALA A 1 176 ? 9.390 -3.864 -18.881 1.00 92.75 176 ALA A C 1
ATOM 1441 O O . ALA A 1 176 ? 10.596 -3.791 -18.661 1.00 92.75 176 ALA A O 1
ATOM 1442 N N . THR A 1 177 ? 8.791 -3.153 -19.840 1.00 92.62 177 THR A N 1
ATOM 1443 C CA . THR A 1 177 ? 9.504 -2.218 -20.720 1.00 92.62 177 THR A CA 1
ATOM 1444 C C . THR A 1 177 ? 10.099 -1.051 -19.931 1.00 92.62 177 THR A C 1
ATOM 1446 O O . THR A 1 177 ? 11.254 -0.696 -20.152 1.00 92.62 177 THR A O 1
ATOM 1449 N N . ILE A 1 178 ? 9.350 -0.487 -18.977 1.00 95.19 178 ILE A N 1
ATOM 1450 C CA . ILE A 1 178 ? 9.840 0.582 -18.090 1.00 95.19 178 ILE A CA 1
ATOM 1451 C C . ILE A 1 178 ? 11.018 0.083 -17.248 1.00 95.19 178 ILE A C 1
ATOM 1453 O O . ILE A 1 178 ? 12.058 0.735 -17.202 1.00 95.19 178 ILE A O 1
ATOM 1457 N N . VAL A 1 179 ? 10.894 -1.099 -16.632 1.00 94.19 179 VAL A N 1
ATOM 1458 C CA . VAL A 1 179 ? 11.982 -1.698 -15.840 1.00 94.19 179 VAL A CA 1
ATOM 1459 C C . VAL A 1 179 ? 13.218 -1.959 -16.706 1.00 94.19 179 VAL A C 1
ATOM 1461 O O . VAL A 1 179 ? 14.334 -1.653 -16.293 1.00 94.19 179 VAL A O 1
ATOM 1464 N N . ALA A 1 180 ? 13.038 -2.492 -17.918 1.00 91.62 180 ALA A N 1
ATOM 1465 C CA . ALA A 1 180 ? 14.140 -2.759 -18.836 1.00 91.62 180 ALA A CA 1
ATOM 1466 C C . ALA A 1 180 ? 14.884 -1.476 -19.220 1.00 91.62 180 ALA A C 1
ATOM 1468 O O . ALA A 1 180 ? 16.105 -1.424 -19.105 1.00 91.62 180 ALA A O 1
ATOM 1469 N N . LYS A 1 181 ? 14.158 -0.421 -19.607 1.00 92.06 181 LYS A N 1
ATOM 1470 C CA . LYS A 1 181 ? 14.755 0.885 -19.907 1.00 92.06 181 LYS A CA 1
ATOM 1471 C C . LYS A 1 181 ? 15.513 1.464 -18.721 1.00 92.06 181 LYS A C 1
ATOM 1473 O O . LYS A 1 181 ? 16.646 1.896 -18.894 1.00 92.06 181 LYS A O 1
ATOM 1478 N N . TYR A 1 182 ? 14.920 1.413 -17.529 1.00 93.44 182 TYR A N 1
ATOM 1479 C CA . TYR A 1 182 ? 15.555 1.880 -16.298 1.00 93.44 182 TYR A CA 1
ATOM 1480 C C . TYR A 1 182 ? 16.917 1.211 -16.082 1.00 93.44 182 TYR A C 1
ATOM 1482 O O . TYR A 1 182 ? 17.922 1.886 -15.870 1.00 93.44 182 TYR A O 1
ATOM 1490 N N . LEU A 1 183 ? 16.973 -0.117 -16.216 1.00 91.38 183 LEU A N 1
ATOM 1491 C CA . LEU A 1 183 ? 18.213 -0.878 -16.063 1.00 91.38 183 LEU A CA 1
ATOM 1492 C C . LEU A 1 183 ? 19.227 -0.596 -17.180 1.00 91.38 183 LEU A C 1
ATOM 1494 O O . LEU A 1 183 ? 20.422 -0.538 -16.904 1.00 91.38 183 LEU A O 1
ATOM 1498 N N . ILE A 1 184 ? 18.774 -0.407 -18.424 1.00 88.62 184 ILE A N 1
ATOM 1499 C CA . ILE A 1 184 ? 19.649 -0.065 -19.555 1.00 88.62 184 ILE A CA 1
ATOM 1500 C C . ILE A 1 184 ? 20.303 1.297 -19.327 1.00 88.62 184 ILE A C 1
ATOM 1502 O O . ILE A 1 184 ? 21.525 1.396 -19.403 1.00 88.62 184 ILE A O 1
ATOM 1506 N N . ILE A 1 185 ? 19.516 2.323 -18.999 1.00 90.06 185 ILE A N 1
ATOM 1507 C CA . ILE A 1 185 ? 20.011 3.686 -18.767 1.00 90.06 185 ILE A CA 1
ATOM 1508 C C . ILE A 1 185 ? 21.045 3.690 -17.634 1.00 90.06 185 ILE A C 1
ATOM 1510 O O . ILE A 1 185 ? 22.156 4.186 -17.826 1.00 90.06 185 ILE A O 1
ATOM 1514 N N . LEU A 1 186 ? 20.740 3.029 -16.510 1.00 90.06 186 LEU A N 1
ATOM 1515 C CA . LEU A 1 186 ? 21.692 2.880 -15.407 1.00 90.06 186 LEU A CA 1
ATOM 1516 C C . LEU A 1 186 ? 22.961 2.122 -15.812 1.00 90.06 186 LEU A C 1
ATOM 1518 O O . LEU A 1 186 ? 24.055 2.492 -15.395 1.00 90.06 186 LEU A O 1
ATOM 1522 N N . SER A 1 187 ? 22.845 1.070 -16.630 1.00 86.50 187 SER A N 1
ATOM 1523 C CA . SER A 1 187 ? 24.009 0.295 -17.088 1.00 86.50 187 SER A CA 1
ATOM 1524 C C . SER A 1 187 ? 24.957 1.099 -17.984 1.00 86.50 187 SER A C 1
ATOM 1526 O O . SER A 1 187 ? 26.142 0.782 -18.058 1.00 86.50 187 SER A O 1
ATOM 1528 N N . LEU A 1 188 ? 24.450 2.157 -18.624 1.00 87.00 188 LEU A N 1
ATOM 1529 C CA . LEU A 1 188 ? 25.237 3.113 -19.403 1.00 87.00 188 LEU A CA 1
ATOM 1530 C C . LEU A 1 188 ? 25.858 4.220 -18.533 1.00 87.00 188 LEU A C 1
ATOM 1532 O O . LEU A 1 188 ? 26.573 5.068 -19.060 1.00 87.00 188 LEU A O 1
ATOM 1536 N N . GLY A 1 189 ? 25.611 4.213 -17.219 1.00 87.06 189 GLY A N 1
ATOM 1537 C CA . GLY A 1 189 ? 26.113 5.219 -16.283 1.00 87.06 189 GLY A CA 1
ATOM 1538 C C . GLY A 1 189 ? 25.306 6.519 -16.258 1.00 87.06 189 GLY A C 1
ATOM 1539 O O . GLY A 1 189 ? 25.808 7.518 -15.752 1.00 87.06 189 GLY A O 1
ATOM 1540 N N . ASN A 1 190 ? 24.083 6.511 -16.796 1.00 89.81 190 ASN A N 1
ATOM 1541 C CA . ASN A 1 190 ? 23.190 7.668 -16.821 1.00 89.81 190 ASN A CA 1
ATOM 1542 C C . ASN A 1 190 ? 22.107 7.558 -15.739 1.00 89.81 190 ASN A C 1
ATOM 1544 O O . ASN A 1 190 ? 21.682 6.455 -15.387 1.00 89.81 190 ASN A O 1
ATOM 1548 N N . ASP A 1 191 ? 21.613 8.704 -15.272 1.00 92.12 191 ASP A N 1
ATOM 1549 C CA . ASP A 1 191 ? 20.466 8.771 -14.367 1.00 92.12 191 ASP A CA 1
ATOM 1550 C C . ASP A 1 191 ? 19.152 8.791 -15.172 1.00 92.12 191 ASP A C 1
ATOM 1552 O O . ASP A 1 191 ? 18.979 9.663 -16.024 1.00 92.12 191 ASP A O 1
ATOM 1556 N N . PRO A 1 192 ? 18.220 7.851 -14.939 1.00 93.00 192 PRO A N 1
ATOM 1557 C CA . PRO A 1 192 ? 16.958 7.795 -15.673 1.00 93.00 192 PRO A CA 1
ATOM 1558 C C . PRO A 1 192 ? 15.971 8.877 -15.221 1.00 93.00 192 PRO A C 1
ATOM 1560 O O . PRO A 1 192 ? 15.718 9.035 -14.025 1.00 93.00 192 PRO A O 1
ATOM 1563 N N . SER A 1 193 ? 15.345 9.553 -16.186 1.00 95.25 193 SER A N 1
ATOM 1564 C CA . SER A 1 193 ? 14.186 10.430 -15.974 1.00 95.25 193 SER A CA 1
ATOM 1565 C C . SER A 1 193 ? 12.866 9.730 -16.321 1.00 95.25 193 SER A C 1
ATOM 1567 O O . SER A 1 193 ? 12.852 8.686 -16.976 1.00 95.25 193 SER A O 1
ATOM 1569 N N . VAL A 1 194 ? 11.728 10.283 -15.884 1.00 94.56 194 VAL A N 1
ATOM 1570 C CA . VAL A 1 194 ? 10.407 9.724 -16.236 1.00 94.56 194 VAL A CA 1
ATOM 1571 C C . VAL A 1 194 ? 10.205 9.782 -17.750 1.00 94.56 194 VAL A C 1
ATOM 1573 O O . VAL A 1 194 ? 9.697 8.831 -18.342 1.00 94.56 194 VAL A O 1
ATOM 1576 N N . GLU A 1 195 ? 10.658 10.861 -18.382 1.00 94.12 195 GLU A N 1
ATOM 1577 C CA . GLU A 1 195 ? 10.589 11.096 -19.819 1.00 94.12 195 GLU A CA 1
ATOM 1578 C C . GLU A 1 195 ? 11.306 9.988 -20.604 1.00 94.12 195 GLU A C 1
ATOM 1580 O O . GLU A 1 195 ? 10.709 9.405 -21.513 1.00 94.12 195 GLU A O 1
ATOM 1585 N N . ASP A 1 196 ? 12.525 9.614 -20.199 1.00 91.56 196 ASP A N 1
ATOM 1586 C CA . ASP A 1 196 ? 13.295 8.540 -20.848 1.00 91.56 196 ASP A CA 1
ATOM 1587 C C . ASP A 1 196 ? 12.566 7.188 -20.756 1.00 91.56 196 ASP A C 1
ATOM 1589 O O . ASP A 1 196 ? 12.467 6.405 -21.715 1.00 91.56 196 ASP A O 1
ATOM 1593 N N . LEU A 1 197 ? 12.011 6.897 -19.576 1.00 92.88 197 LEU A N 1
ATOM 1594 C CA . LEU A 1 197 ? 11.292 5.651 -19.320 1.00 92.88 197 LEU A CA 1
ATOM 1595 C C . LEU A 1 197 ? 9.992 5.575 -20.129 1.00 92.88 197 LEU A C 1
ATOM 1597 O O . LEU A 1 197 ? 9.651 4.512 -20.663 1.00 92.88 197 LEU A O 1
ATOM 1601 N N . MET A 1 198 ? 9.313 6.708 -20.289 1.00 93.81 198 MET A N 1
ATOM 1602 C CA . MET A 1 198 ? 8.050 6.825 -21.013 1.00 93.81 198 MET A CA 1
ATOM 1603 C C . MET A 1 198 ? 8.217 7.011 -22.527 1.00 93.81 198 MET A C 1
ATOM 1605 O O . MET A 1 198 ? 7.244 6.853 -23.263 1.00 93.81 198 MET A O 1
ATOM 1609 N N . GLU A 1 199 ? 9.424 7.270 -23.034 1.00 90.06 199 GLU A N 1
ATOM 1610 C CA . GLU A 1 199 ? 9.662 7.459 -24.470 1.00 90.06 199 GLU A CA 1
ATOM 1611 C C . GLU A 1 199 ? 9.116 6.283 -25.314 1.00 90.06 199 GLU A C 1
ATOM 1613 O O . GLU A 1 199 ? 9.370 5.111 -25.041 1.00 90.06 199 GLU A O 1
ATOM 1618 N N . GLY A 1 200 ? 8.316 6.552 -26.344 1.00 82.00 200 GLY A N 1
ATOM 1619 C CA . GLY A 1 200 ? 7.733 5.489 -27.177 1.00 82.00 200 GLY A CA 1
ATOM 1620 C C . GLY A 1 200 ? 6.652 4.630 -26.495 1.00 82.00 200 GLY A C 1
ATOM 1621 O O . GLY A 1 200 ? 6.080 3.752 -27.149 1.00 82.00 200 GLY A O 1
ATOM 1622 N N . GLN A 1 201 ? 6.298 4.888 -25.227 1.00 85.81 201 GLN A N 1
ATOM 1623 C CA . GLN A 1 201 ? 5.107 4.298 -24.615 1.00 85.81 201 GLN A CA 1
ATOM 1624 C C . GLN A 1 201 ? 3.849 4.918 -25.220 1.00 85.81 201 GLN A C 1
ATOM 1626 O O . GLN A 1 201 ? 3.554 6.098 -25.056 1.00 85.81 201 GLN A O 1
ATOM 1631 N N . LYS A 1 202 ? 3.058 4.092 -25.909 1.00 83.44 202 LYS A N 1
ATOM 1632 C CA . LYS A 1 202 ? 1.795 4.526 -26.532 1.00 83.44 202 LYS A CA 1
ATOM 1633 C C . LYS A 1 202 ? 0.647 4.672 -25.532 1.00 83.44 202 LYS A C 1
ATOM 1635 O O . LYS A 1 202 ? -0.393 5.228 -25.873 1.00 83.44 202 LYS A O 1
ATOM 1640 N N . ARG A 1 203 ? 0.785 4.102 -24.334 1.00 87.88 203 ARG A N 1
ATOM 1641 C CA . ARG A 1 203 ? -0.254 4.072 -23.299 1.00 87.88 203 ARG A CA 1
ATOM 1642 C C . ARG A 1 203 ? 0.267 4.782 -22.056 1.00 87.88 203 ARG A C 1
ATOM 1644 O O . ARG A 1 203 ? 1.436 4.637 -21.729 1.00 87.88 203 ARG A O 1
ATOM 1651 N N . LYS A 1 204 ? -0.618 5.496 -21.358 1.00 91.75 204 LYS A N 1
ATOM 1652 C CA . LYS A 1 204 ? -0.333 6.100 -20.043 1.00 91.75 204 LYS A CA 1
ATOM 1653 C C . LYS A 1 204 ? -0.671 5.174 -18.880 1.00 91.75 204 LYS A C 1
ATOM 1655 O O . LYS A 1 204 ? -0.087 5.259 -17.811 1.00 91.75 204 LYS A O 1
ATOM 1660 N N . SER A 1 205 ? -1.612 4.264 -19.102 1.00 95.50 205 SER A N 1
ATOM 1661 C CA . SER A 1 205 ? -2.023 3.270 -18.122 1.00 95.50 205 SER A CA 1
ATOM 1662 C C . SER A 1 205 ? -2.529 2.004 -18.803 1.00 95.50 205 SER A C 1
ATOM 1664 O O . SER A 1 205 ? -2.797 1.983 -20.011 1.00 95.50 205 SER A O 1
ATOM 1666 N N . PHE A 1 206 ? -2.641 0.919 -18.041 1.00 94.31 206 PHE A N 1
ATOM 1667 C CA . PHE A 1 206 ? -3.253 -0.321 -18.514 1.00 94.31 206 PHE A CA 1
ATOM 1668 C C . PHE A 1 206 ? -3.928 -1.078 -17.373 1.00 94.31 206 PHE A C 1
ATOM 1670 O O . PHE A 1 206 ? -3.538 -0.959 -16.214 1.00 94.31 206 PHE A O 1
ATOM 1677 N N . LYS A 1 207 ? -4.940 -1.882 -17.707 1.00 94.12 207 LYS A N 1
ATOM 1678 C CA . LYS A 1 207 ? -5.574 -2.796 -16.756 1.00 94.12 207 LYS A CA 1
ATOM 1679 C C . LYS A 1 207 ? -4.711 -4.051 -16.622 1.00 94.12 207 LYS A C 1
ATOM 1681 O O . LYS A 1 207 ? -4.533 -4.773 -17.601 1.00 94.12 207 LYS A O 1
ATOM 1686 N N . SER A 1 208 ? -4.175 -4.285 -15.430 1.00 91.44 208 SER A N 1
ATOM 1687 C CA . SER A 1 208 ? -3.333 -5.441 -15.136 1.00 91.44 208 SER A CA 1
ATOM 1688 C C . SER A 1 208 ? -4.168 -6.711 -15.024 1.00 91.44 208 SER A C 1
ATOM 1690 O O . SER A 1 208 ? -5.171 -6.767 -14.310 1.00 91.44 208 SER A O 1
ATOM 1692 N N . THR A 1 209 ? -3.709 -7.754 -15.706 1.00 88.81 209 THR A N 1
ATOM 1693 C CA . THR A 1 209 ? -4.269 -9.106 -15.610 1.00 88.81 209 THR A CA 1
ATOM 1694 C C . THR A 1 209 ? -3.758 -9.850 -14.376 1.00 88.81 209 THR A C 1
ATOM 1696 O O . THR A 1 209 ? -4.426 -10.759 -13.882 1.00 88.81 209 THR A O 1
ATOM 1699 N N . MET A 1 210 ? -2.600 -9.438 -13.851 1.00 88.12 210 MET A N 1
ATOM 1700 C CA . MET A 1 210 ? -1.937 -10.060 -12.703 1.00 88.12 210 MET A CA 1
ATOM 1701 C C . MET A 1 210 ? -2.324 -9.429 -11.366 1.00 88.12 210 MET A C 1
ATOM 1703 O O . MET A 1 210 ? -2.386 -10.109 -10.343 1.00 88.12 210 MET A O 1
ATOM 1707 N N . HIS A 1 211 ? -2.631 -8.135 -11.352 1.00 88.19 211 HIS A N 1
ATOM 1708 C CA . HIS A 1 211 ? -2.936 -7.381 -10.141 1.00 88.19 211 HIS A CA 1
ATOM 1709 C C . HIS A 1 211 ? -4.439 -7.164 -9.945 1.00 88.19 211 HIS A C 1
ATOM 1711 O O . HIS A 1 211 ? -4.844 -6.062 -9.600 1.00 88.19 211 HIS A O 1
ATOM 1717 N N . ILE A 1 212 ? -5.255 -8.212 -10.135 1.00 78.75 212 ILE A N 1
ATOM 1718 C CA . ILE A 1 212 ? -6.707 -8.237 -9.852 1.00 78.75 212 ILE A CA 1
ATOM 1719 C C . ILE A 1 212 ? -7.406 -6.966 -10.366 1.00 78.75 212 ILE A C 1
ATOM 1721 O O . ILE A 1 212 ? -7.874 -6.134 -9.590 1.00 78.75 212 ILE A O 1
ATOM 1725 N N . ASP A 1 213 ? -7.437 -6.793 -11.688 1.00 69.25 213 ASP A N 1
ATOM 1726 C CA . ASP A 1 213 ? -8.168 -5.716 -12.363 1.00 69.25 213 ASP A CA 1
ATOM 1727 C C . ASP A 1 213 ? -7.769 -4.279 -11.968 1.00 69.25 213 ASP A C 1
ATOM 1729 O O . ASP A 1 213 ? -8.494 -3.326 -12.264 1.00 69.25 213 ASP A O 1
ATOM 1733 N N . LYS A 1 214 ? -6.598 -4.092 -11.350 1.00 88.44 214 LYS A N 1
ATOM 1734 C CA . LYS A 1 214 ? -6.043 -2.764 -11.074 1.00 88.44 214 LYS A CA 1
ATOM 1735 C C . LYS A 1 214 ? -5.587 -2.094 -12.366 1.00 88.44 214 LYS A C 1
ATOM 1737 O O . LYS A 1 214 ? -4.902 -2.700 -13.191 1.00 88.44 214 LYS A O 1
ATOM 1742 N N . THR A 1 215 ? -5.926 -0.819 -12.511 1.00 94.44 215 THR A N 1
ATOM 1743 C CA . THR A 1 215 ? -5.334 0.045 -13.532 1.00 94.44 215 THR A CA 1
ATOM 1744 C C . THR A 1 215 ? -3.992 0.548 -13.019 1.00 94.44 215 THR A C 1
ATOM 1746 O O . THR A 1 215 ? -3.930 1.169 -11.962 1.00 94.44 215 THR A O 1
ATOM 1749 N N . ILE A 1 216 ? -2.923 0.259 -13.755 1.00 96.38 216 ILE A N 1
ATOM 1750 C CA . ILE A 1 216 ? -1.564 0.693 -13.439 1.00 96.38 216 ILE A CA 1
ATOM 1751 C C . ILE A 1 216 ? -1.276 1.961 -14.227 1.00 96.38 216 ILE A C 1
ATOM 1753 O O . ILE A 1 216 ? -1.337 1.938 -15.458 1.00 96.38 216 ILE A O 1
ATOM 1757 N N . ASP A 1 217 ? -0.960 3.040 -13.521 1.00 96.88 217 ASP A N 1
ATOM 1758 C CA . ASP A 1 217 ? -0.415 4.261 -14.104 1.00 96.88 217 ASP A CA 1
ATOM 1759 C C . ASP A 1 217 ? 1.089 4.078 -14.353 1.00 96.88 217 ASP A C 1
ATOM 1761 O O . ASP A 1 217 ? 1.850 3.743 -13.441 1.00 96.88 217 ASP A O 1
ATOM 1765 N N . LEU A 1 218 ? 1.500 4.223 -15.611 1.00 96.62 218 LEU A N 1
ATOM 1766 C CA . LEU A 1 218 ? 2.869 3.966 -16.044 1.00 96.62 218 LEU A CA 1
ATOM 1767 C C . LEU A 1 218 ? 3.817 5.119 -15.702 1.00 96.62 218 LEU A C 1
ATOM 1769 O O . LEU A 1 218 ? 4.969 4.851 -15.368 1.00 96.62 218 LEU A O 1
ATOM 1773 N N . GLU A 1 219 ? 3.336 6.365 -15.727 1.00 96.88 219 GLU A N 1
ATOM 1774 C CA . GLU A 1 219 ? 4.130 7.541 -15.348 1.00 96.88 219 GLU A CA 1
ATOM 1775 C C . GLU A 1 219 ? 4.411 7.503 -13.838 1.00 96.88 219 GLU A C 1
ATOM 1777 O O . GLU A 1 219 ? 5.559 7.627 -13.409 1.00 96.88 219 GLU A O 1
ATOM 1782 N N . ALA A 1 220 ? 3.388 7.209 -13.028 1.00 97.00 220 ALA A N 1
ATOM 1783 C CA . ALA A 1 220 ? 3.544 7.051 -11.583 1.00 97.00 220 ALA A CA 1
ATOM 1784 C C . ALA A 1 220 ? 4.439 5.854 -11.217 1.00 97.00 220 ALA A C 1
ATOM 1786 O O . ALA A 1 220 ? 5.215 5.923 -10.263 1.00 97.00 220 ALA A O 1
ATOM 1787 N N . PHE A 1 221 ? 4.366 4.754 -11.976 1.00 97.56 221 PHE A N 1
ATOM 1788 C CA . PHE A 1 221 ? 5.260 3.614 -11.776 1.00 97.56 221 PHE A CA 1
ATOM 1789 C C . PHE A 1 221 ? 6.717 3.950 -12.131 1.00 97.56 221 PHE A C 1
ATOM 1791 O O . PHE A 1 221 ? 7.629 3.553 -11.403 1.00 97.56 221 PHE A O 1
ATOM 1798 N N . ALA A 1 222 ? 6.947 4.697 -13.214 1.00 96.94 222 ALA A N 1
ATOM 1799 C CA . ALA A 1 222 ? 8.272 5.173 -13.602 1.00 96.94 222 ALA A CA 1
ATOM 1800 C C . ALA A 1 222 ? 8.882 6.086 -12.523 1.00 96.94 222 ALA A C 1
ATOM 1802 O O . ALA A 1 222 ? 9.994 5.832 -12.058 1.00 96.94 222 ALA A O 1
ATOM 1803 N N . ASP A 1 223 ? 8.121 7.076 -12.052 1.00 97.25 223 ASP A N 1
ATOM 1804 C CA . ASP A 1 223 ? 8.516 7.960 -10.949 1.00 97.25 223 ASP A CA 1
ATOM 1805 C C . ASP A 1 223 ? 8.816 7.174 -9.660 1.00 97.25 223 ASP A C 1
ATOM 1807 O O . ASP A 1 223 ? 9.832 7.393 -8.992 1.00 97.25 223 ASP A O 1
ATOM 1811 N N . PHE A 1 224 ? 7.985 6.178 -9.339 1.00 97.00 224 PHE A N 1
ATOM 1812 C CA . PHE A 1 224 ? 8.221 5.289 -8.206 1.00 97.00 224 PHE A CA 1
ATOM 1813 C C . PHE A 1 224 ? 9.552 4.537 -8.312 1.00 97.00 224 PHE A C 1
ATOM 1815 O O . PHE A 1 224 ? 10.267 4.436 -7.309 1.00 97.00 224 PHE A O 1
ATOM 1822 N N . LEU A 1 225 ? 9.891 4.001 -9.490 1.00 95.44 225 LEU A N 1
ATOM 1823 C CA . LEU A 1 225 ? 11.159 3.300 -9.698 1.00 95.44 225 LEU A CA 1
ATOM 1824 C C . LEU A 1 225 ? 12.345 4.240 -9.504 1.00 95.44 225 LEU A C 1
ATOM 1826 O O . LEU A 1 225 ? 13.255 3.886 -8.764 1.00 95.44 225 LEU A O 1
ATOM 1830 N N . ILE A 1 226 ? 12.301 5.444 -10.076 1.00 95.00 226 ILE A N 1
ATOM 1831 C CA . ILE A 1 226 ? 13.363 6.450 -9.921 1.00 95.00 226 ILE A CA 1
ATOM 1832 C C . ILE A 1 226 ? 13.600 6.776 -8.443 1.00 95.00 226 ILE A C 1
ATOM 1834 O O . ILE A 1 226 ? 14.741 6.830 -7.993 1.00 95.00 226 ILE A O 1
ATOM 1838 N N . LYS A 1 227 ? 12.527 6.921 -7.658 1.00 94.00 227 LYS A N 1
ATOM 1839 C CA . LYS A 1 227 ? 12.615 7.235 -6.222 1.00 94.00 227 LYS A CA 1
ATOM 1840 C C . LYS A 1 227 ? 13.036 6.050 -5.351 1.00 94.00 227 LYS A C 1
ATOM 1842 O O . LYS A 1 227 ? 13.623 6.248 -4.288 1.00 94.00 227 LYS A O 1
ATOM 1847 N N . SER A 1 228 ? 12.680 4.828 -5.745 1.00 91.44 228 SER A N 1
ATOM 1848 C CA . SER A 1 228 ? 12.757 3.652 -4.863 1.00 91.44 228 SER A CA 1
ATOM 1849 C C . SER A 1 228 ? 13.894 2.692 -5.190 1.00 91.44 228 SER A C 1
ATOM 1851 O O . SER A 1 228 ? 14.321 1.940 -4.307 1.00 91.44 228 SER A O 1
ATOM 1853 N N . ALA A 1 229 ? 14.336 2.658 -6.446 1.00 89.38 229 ALA A N 1
ATOM 1854 C CA . ALA A 1 229 ? 15.413 1.798 -6.900 1.00 89.38 229 ALA A CA 1
ATOM 1855 C C . ALA A 1 229 ? 16.771 2.480 -6.726 1.00 89.38 229 ALA A C 1
ATOM 1857 O O . ALA A 1 229 ? 16.894 3.703 -6.723 1.00 89.38 229 ALA A O 1
ATOM 1858 N N . LYS A 1 230 ? 17.800 1.662 -6.519 1.00 84.31 230 LYS A N 1
ATOM 1859 C CA . LYS A 1 230 ? 19.169 2.125 -6.305 1.00 84.31 230 LYS A CA 1
ATOM 1860 C C . LYS A 1 230 ? 20.059 1.808 -7.508 1.00 84.31 230 LYS A C 1
ATOM 1862 O O . LYS A 1 230 ? 19.870 0.757 -8.126 1.00 84.31 230 LYS A O 1
ATOM 1867 N N . PRO A 1 231 ? 21.099 2.621 -7.774 1.00 79.75 231 PRO A N 1
ATOM 1868 C CA . PRO A 1 231 ? 22.039 2.368 -8.870 1.00 79.75 231 PRO A CA 1
ATOM 1869 C C . PRO A 1 231 ? 22.763 1.016 -8.784 1.00 79.75 231 PRO A C 1
ATOM 1871 O O . PRO A 1 231 ? 23.189 0.472 -9.794 1.00 79.75 231 PRO A O 1
ATOM 1874 N N . ASP A 1 232 ? 22.883 0.414 -7.597 1.00 82.44 232 ASP A N 1
ATOM 1875 C CA . ASP A 1 232 ? 23.534 -0.889 -7.412 1.00 82.44 232 ASP A CA 1
ATOM 1876 C C . ASP A 1 232 ? 22.724 -2.080 -7.960 1.00 82.44 232 ASP A C 1
ATOM 1878 O O . ASP A 1 232 ? 23.244 -3.197 -8.011 1.00 82.44 232 ASP A O 1
ATOM 1882 N N . CYS A 1 233 ? 21.482 -1.869 -8.416 1.00 82.12 233 CYS A N 1
ATOM 1883 C CA . CYS A 1 233 ? 20.659 -2.921 -9.016 1.00 82.12 233 CYS A CA 1
ATOM 1884 C C . CYS A 1 233 ? 21.299 -3.554 -10.270 1.00 82.12 233 CYS A C 1
ATOM 1886 O O . CYS A 1 233 ? 21.150 -4.763 -10.481 1.00 82.12 233 CYS A O 1
ATOM 1888 N N . VAL A 1 234 ? 22.084 -2.784 -11.036 1.00 81.75 234 VAL A N 1
ATOM 1889 C CA . VAL A 1 234 ? 22.821 -3.267 -12.220 1.00 81.75 234 VAL A CA 1
ATOM 1890 C C . VAL A 1 234 ? 24.167 -3.919 -11.877 1.00 81.75 234 VAL A C 1
ATOM 1892 O O . VAL A 1 234 ? 24.718 -4.659 -12.682 1.00 81.75 234 VAL A O 1
ATOM 1895 N N . ASN A 1 235 ? 24.670 -3.747 -10.651 1.00 79.50 235 ASN A N 1
ATOM 1896 C CA . ASN A 1 235 ? 25.947 -4.322 -10.203 1.00 79.50 235 ASN A CA 1
ATOM 1897 C C . ASN A 1 235 ? 25.791 -5.717 -9.577 1.00 79.50 235 ASN A C 1
ATOM 1899 O O . ASN A 1 235 ? 26.686 -6.218 -8.894 1.00 79.50 235 ASN A O 1
ATOM 1903 N N . THR A 1 236 ? 24.636 -6.357 -9.763 1.00 75.50 236 THR A N 1
ATOM 1904 C CA . THR A 1 236 ? 24.387 -7.689 -9.215 1.00 75.50 236 THR A CA 1
ATOM 1905 C C . THR A 1 236 ? 24.869 -8.784 -10.161 1.00 75.50 236 THR A C 1
ATOM 1907 O O . THR A 1 236 ? 24.685 -8.701 -11.372 1.00 75.50 236 THR A O 1
ATOM 1910 N N . ILE A 1 237 ? 25.417 -9.868 -9.597 1.00 71.44 237 ILE A N 1
ATOM 1911 C CA . ILE A 1 237 ? 25.810 -11.073 -10.357 1.00 71.44 237 ILE A CA 1
ATOM 1912 C C . ILE A 1 237 ? 24.630 -11.596 -11.191 1.00 71.44 237 ILE A C 1
ATOM 1914 O O . ILE A 1 237 ? 24.804 -12.067 -12.312 1.00 71.44 237 ILE A O 1
ATOM 1918 N N . HIS A 1 238 ? 23.411 -11.481 -10.657 1.00 70.19 238 HIS A N 1
ATOM 1919 C CA . HIS A 1 238 ? 22.202 -11.865 -11.369 1.00 70.19 238 HIS A CA 1
ATOM 1920 C C . HIS A 1 238 ? 21.977 -10.990 -12.605 1.00 70.19 238 HIS A C 1
ATOM 1922 O O . HIS A 1 238 ? 21.847 -11.539 -13.693 1.00 70.19 238 HIS A O 1
ATOM 1928 N N . PHE A 1 239 ? 22.007 -9.659 -12.479 1.00 72.69 239 PHE A N 1
ATOM 1929 C CA . PHE A 1 239 ? 21.869 -8.781 -13.640 1.00 72.69 239 PHE A CA 1
ATOM 1930 C C . PHE A 1 239 ? 22.969 -9.029 -14.676 1.00 72.69 239 PHE A C 1
ATOM 1932 O O . PHE A 1 239 ? 22.640 -9.207 -15.840 1.00 72.69 239 PHE A O 1
ATOM 1939 N N . ALA A 1 240 ? 24.238 -9.149 -14.275 1.00 70.88 240 ALA A N 1
ATOM 1940 C CA . ALA A 1 240 ? 25.349 -9.397 -15.202 1.00 70.88 240 ALA A CA 1
ATOM 1941 C C . ALA A 1 240 ? 25.142 -10.656 -16.070 1.00 70.88 240 ALA A C 1
ATOM 1943 O O . ALA A 1 240 ? 25.383 -10.629 -17.277 1.00 70.88 240 ALA A O 1
ATOM 1944 N N . ASN A 1 241 ? 24.618 -11.734 -15.479 1.00 68.19 241 ASN A N 1
ATOM 1945 C CA . ASN A 1 241 ? 24.340 -12.982 -16.195 1.00 68.19 241 ASN A CA 1
ATOM 1946 C C . ASN A 1 241 ? 23.143 -12.876 -17.158 1.00 68.19 241 ASN A C 1
ATOM 1948 O O . ASN A 1 241 ? 23.101 -13.587 -18.161 1.00 68.19 241 ASN A O 1
ATOM 1952 N N . TYR A 1 242 ? 22.175 -12.001 -16.869 1.00 67.81 242 TYR A N 1
ATOM 1953 C CA . TYR A 1 242 ? 20.966 -11.829 -17.683 1.00 67.81 242 TYR A CA 1
ATOM 1954 C C . TYR A 1 242 ? 21.014 -10.618 -18.617 1.00 67.81 242 TYR A C 1
ATOM 1956 O O . TYR A 1 242 ? 20.228 -10.574 -19.559 1.00 67.81 242 TYR A O 1
ATOM 1964 N N . ALA A 1 243 ? 21.930 -9.668 -18.414 1.00 64.31 243 ALA A N 1
ATOM 1965 C CA . ALA A 1 243 ? 22.012 -8.413 -19.157 1.00 64.31 243 ALA A CA 1
ATOM 1966 C C . ALA A 1 243 ? 22.119 -8.660 -20.663 1.00 64.31 243 ALA A C 1
ATOM 1968 O O . ALA A 1 243 ? 21.414 -8.030 -21.438 1.00 64.31 243 ALA A O 1
ATOM 1969 N N . ILE A 1 244 ? 22.907 -9.652 -21.087 1.00 62.12 244 ILE A N 1
ATOM 1970 C CA . ILE A 1 244 ? 23.054 -10.001 -22.508 1.00 62.12 244 ILE A CA 1
ATOM 1971 C C . ILE A 1 244 ? 21.738 -10.540 -23.096 1.00 62.12 244 ILE A C 1
ATOM 1973 O O . ILE A 1 244 ? 21.385 -10.202 -24.225 1.00 62.12 244 ILE A O 1
ATOM 1977 N N . ALA A 1 245 ? 20.987 -11.353 -22.348 1.00 63.72 245 ALA A N 1
ATOM 1978 C CA . ALA A 1 245 ? 19.703 -11.896 -22.797 1.00 63.72 245 ALA A CA 1
ATOM 1979 C C . ALA A 1 245 ? 18.583 -10.839 -22.773 1.00 63.72 245 ALA A C 1
ATOM 1981 O O . ALA A 1 245 ? 17.781 -10.777 -23.701 1.00 63.72 245 ALA A O 1
ATOM 1982 N N . LEU A 1 246 ? 18.570 -9.977 -21.752 1.00 63.34 246 LEU A N 1
ATOM 1983 C CA . LEU A 1 246 ? 17.641 -8.856 -21.586 1.00 63.34 246 LEU A CA 1
ATOM 1984 C C . LEU A 1 246 ? 17.832 -7.791 -22.661 1.00 63.34 246 LEU A C 1
ATOM 1986 O O . LEU A 1 246 ? 16.858 -7.380 -23.288 1.00 63.34 246 LEU A O 1
ATOM 1990 N N . LEU A 1 247 ? 19.082 -7.391 -22.905 1.00 61.53 247 LEU A N 1
ATOM 1991 C CA . LEU A 1 247 ? 19.439 -6.454 -23.966 1.00 61.53 247 LEU A CA 1
ATOM 1992 C C . LEU A 1 247 ? 19.033 -7.010 -25.327 1.00 61.53 247 LEU A C 1
ATOM 1994 O O . LEU A 1 247 ? 18.462 -6.276 -26.116 1.00 61.53 247 LEU A O 1
ATOM 1998 N N . ARG A 1 248 ? 19.242 -8.307 -25.592 1.00 60.78 248 ARG A N 1
ATOM 1999 C CA . ARG A 1 248 ? 18.802 -8.931 -26.850 1.00 60.78 248 ARG A CA 1
ATOM 2000 C C . ARG A 1 248 ? 17.278 -8.977 -26.974 1.00 60.78 248 ARG A C 1
ATOM 2002 O O . ARG A 1 248 ? 16.753 -8.523 -27.980 1.00 60.78 248 ARG A O 1
ATOM 2009 N N . TYR A 1 249 ? 16.562 -9.460 -25.961 1.00 64.38 249 TYR A N 1
ATOM 2010 C CA . TYR A 1 249 ? 15.100 -9.586 -26.008 1.00 64.38 249 TYR A CA 1
ATOM 2011 C C . TYR A 1 249 ? 14.398 -8.228 -26.136 1.00 64.38 249 TYR A C 1
ATOM 2013 O O . TYR A 1 249 ? 13.520 -8.052 -26.981 1.00 64.38 249 TYR A O 1
ATOM 2021 N N . HIS A 1 250 ? 14.811 -7.241 -25.337 1.00 63.25 250 HIS A N 1
ATOM 2022 C CA . HIS A 1 250 ? 14.223 -5.909 -25.400 1.00 63.25 250 HIS A CA 1
ATOM 2023 C C . HIS A 1 250 ? 14.725 -5.101 -26.591 1.00 63.25 250 HIS A C 1
ATOM 2025 O O . HIS A 1 250 ? 13.931 -4.346 -27.130 1.00 63.25 250 HIS A O 1
ATOM 2031 N N . ALA A 1 251 ? 15.960 -5.279 -27.075 1.00 56.00 251 ALA A N 1
ATOM 2032 C CA . ALA A 1 251 ? 16.374 -4.622 -28.314 1.00 56.00 251 ALA A CA 1
ATOM 2033 C C . ALA A 1 251 ? 15.561 -5.115 -29.519 1.00 56.00 251 ALA A C 1
ATOM 2035 O O . ALA A 1 251 ? 15.135 -4.298 -30.328 1.00 56.00 251 ALA A O 1
ATOM 2036 N N . MET A 1 252 ? 15.257 -6.414 -29.595 1.00 54.56 252 MET A N 1
ATOM 2037 C CA . MET A 1 252 ? 14.380 -6.956 -30.640 1.00 54.56 252 MET A CA 1
ATOM 2038 C C . MET A 1 252 ? 12.947 -6.399 -30.535 1.00 54.56 252 MET A C 1
ATOM 2040 O O . MET A 1 252 ? 12.332 -6.045 -31.536 1.00 54.56 252 MET A O 1
ATOM 2044 N N . GLN A 1 253 ? 12.415 -6.246 -29.316 1.00 55.84 253 GLN A N 1
ATOM 2045 C CA . GLN A 1 253 ? 11.047 -5.750 -29.087 1.00 55.84 253 GLN A CA 1
ATOM 2046 C C . GLN A 1 253 ? 10.895 -4.220 -29.179 1.00 55.84 253 GLN A C 1
ATOM 2048 O O . GLN A 1 253 ? 9.842 -3.739 -29.593 1.00 55.84 253 GLN A O 1
ATOM 2053 N N . ILE A 1 254 ? 11.908 -3.455 -28.763 1.00 51.34 254 ILE A N 1
ATOM 2054 C CA . ILE A 1 254 ? 11.897 -1.982 -28.708 1.00 51.34 254 ILE A CA 1
ATOM 2055 C C . ILE A 1 254 ? 12.405 -1.386 -30.027 1.00 51.34 254 ILE A C 1
ATOM 2057 O O . ILE A 1 254 ? 11.840 -0.400 -30.492 1.00 51.34 254 ILE A O 1
ATOM 2061 N N . PHE A 1 255 ? 13.428 -1.986 -30.648 1.00 44.69 255 PHE A N 1
ATOM 2062 C CA . PHE A 1 255 ? 14.043 -1.478 -31.882 1.00 44.69 255 PHE A CA 1
ATOM 2063 C C . PHE A 1 255 ? 13.651 -2.254 -33.150 1.00 44.69 255 PHE A C 1
ATOM 2065 O O . PHE A 1 255 ? 14.028 -1.833 -34.239 1.00 44.69 255 PHE A O 1
ATOM 2072 N N . GLY A 1 256 ? 12.878 -3.343 -33.046 1.00 39.69 256 GLY A N 1
ATOM 2073 C CA . GLY A 1 256 ? 12.359 -4.073 -34.211 1.00 39.69 256 GLY A CA 1
ATOM 2074 C C . GLY A 1 256 ? 13.433 -4.757 -35.064 1.00 39.69 256 GLY A C 1
ATOM 2075 O O . GLY A 1 256 ? 13.298 -4.789 -36.286 1.00 39.69 256 GLY A O 1
ATOM 2076 N N . ILE A 1 257 ? 14.495 -5.259 -34.425 1.00 38.47 257 ILE A N 1
ATOM 2077 C CA . ILE A 1 257 ? 15.596 -6.015 -35.052 1.00 38.47 257 ILE A CA 1
ATOM 2078 C C . ILE A 1 257 ? 15.371 -7.515 -34.854 1.00 38.47 257 ILE A C 1
ATOM 2080 O O . ILE A 1 257 ? 14.904 -7.884 -33.755 1.00 38.47 257 ILE A O 1
#

Foldseek 3Di:
DVLLVCLVCVVVVLVVLVVVLVPDDCPDPVNVVSVVVNVLSPALLSSLVSLLVNLCCVLAVVLLVVLCQDDDPVVPDTRPCLLVLLVSLLVNLVVLVVQLVLLVCLVVPLPPQPPPDSSRSSSVSLVVDPDDVSSVVSSVVSNVVSVVVVVVSLVVRLCCLAQSVLSNLVAPPLRNQLSLQCLVCLVVVHQDDLCSSCVPPPDQWDQDPSSVRDIDGSSSSSVCSSVRHDSCNCVHPVNVVCVVVSCVVVCCVVVVD

pLDDT: mean 85.06, std 12.18, range [38.47, 97.56]

Radius of gyration: 23.88 Å; chains: 1; bounding box: 50×41×78 Å

Organism: NCBI:txid2856